Protein AF-A0A0G1WPK8-F1 (afdb_monomer)

Mean predicted aligned error: 19.22 Å

Structure (mmCIF, N/CA/C/O backbone):
data_AF-A0A0G1WPK8-F1
#
_entry.id   AF-A0A0G1WPK8-F1
#
loop_
_atom_site.group_PDB
_atom_site.id
_atom_site.type_symbol
_atom_site.label_atom_id
_atom_site.label_alt_id
_atom_site.label_comp_id
_atom_site.label_asym_id
_atom_site.label_entity_id
_atom_site.label_seq_id
_atom_site.pdbx_PDB_ins_code
_atom_site.Cartn_x
_atom_site.Cartn_y
_atom_site.Cartn_z
_atom_site.occupancy
_atom_site.B_iso_or_equiv
_atom_site.auth_seq_id
_atom_site.auth_comp_id
_atom_site.auth_asym_id
_atom_site.auth_atom_id
_atom_site.pdbx_PDB_model_num
ATOM 1 N N . MET A 1 1 ? -20.142 24.780 24.509 1.00 54.94 1 MET A N 1
ATOM 2 C CA . MET A 1 1 ? -21.164 24.995 25.561 1.00 54.94 1 MET A CA 1
ATOM 3 C C . MET A 1 1 ? -21.605 23.607 25.987 1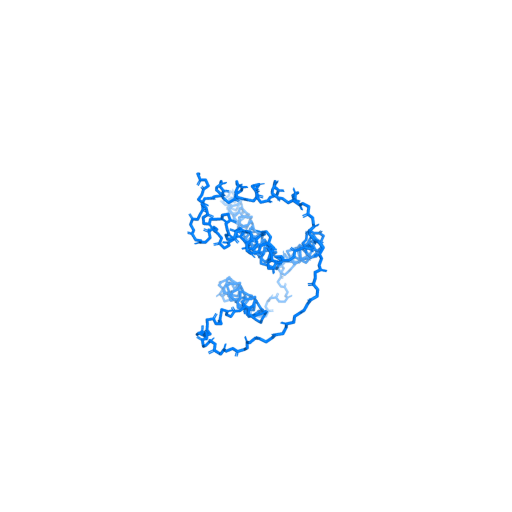.00 54.94 1 MET A C 1
ATOM 5 O O . MET A 1 1 ? -22.219 22.924 25.178 1.00 54.94 1 MET A O 1
ATOM 9 N N . ILE A 1 2 ? -21.262 23.158 27.199 1.00 66.50 2 ILE A N 1
ATOM 10 C CA . ILE A 1 2 ? -21.652 21.817 27.660 1.00 66.50 2 ILE A CA 1
ATOM 11 C C . ILE A 1 2 ? -23.177 21.698 27.680 1.00 66.50 2 ILE A C 1
ATOM 13 O O . ILE A 1 2 ? -23.861 22.388 28.438 1.00 66.50 2 ILE A O 1
ATOM 17 N N . THR A 1 3 ? -23.704 20.783 26.876 1.00 82.81 3 THR A N 1
ATOM 18 C CA . THR A 1 3 ? -25.087 20.329 26.979 1.00 82.81 3 THR A CA 1
ATOM 19 C C . THR A 1 3 ? -25.184 19.226 28.039 1.00 82.81 3 THR A C 1
ATOM 21 O O . THR A 1 3 ? -24.354 18.310 28.047 1.00 82.81 3 THR A O 1
ATOM 24 N N . PRO A 1 4 ? -26.209 19.249 28.917 1.00 84.75 4 PRO A N 1
ATOM 25 C CA . PRO A 1 4 ? -26.419 18.215 29.939 1.00 84.75 4 PRO A CA 1
ATOM 26 C C . PRO A 1 4 ? -26.447 16.791 29.363 1.00 84.75 4 PRO A C 1
ATOM 28 O O . PRO A 1 4 ? -25.958 15.850 29.976 1.00 84.75 4 PRO A O 1
ATOM 31 N N . GLN A 1 5 ? -26.931 16.667 28.125 1.00 87.38 5 GLN A N 1
ATOM 32 C CA . GLN A 1 5 ? -27.046 15.415 27.380 1.00 87.38 5 GLN A CA 1
ATOM 33 C C . GLN A 1 5 ? -25.699 14.701 27.180 1.00 87.38 5 GLN A C 1
ATOM 35 O O . GLN A 1 5 ? -25.621 13.486 27.355 1.00 87.38 5 GLN A O 1
ATOM 40 N N . ILE A 1 6 ? -24.626 15.434 26.852 1.00 91.88 6 ILE A N 1
ATOM 41 C CA . ILE A 1 6 ? -23.293 14.833 26.663 1.00 91.88 6 ILE A CA 1
ATOM 42 C C . ILE A 1 6 ? -22.757 14.336 28.006 1.00 91.88 6 ILE A C 1
ATOM 44 O O . ILE A 1 6 ? -22.144 13.273 28.083 1.00 91.88 6 ILE A O 1
ATOM 48 N N . LEU A 1 7 ? -22.994 15.098 29.072 1.00 91.81 7 LEU A N 1
ATOM 49 C CA . LEU A 1 7 ? -22.483 14.791 30.400 1.00 91.81 7 LEU A CA 1
ATOM 50 C C . LEU A 1 7 ? -23.125 13.509 30.955 1.00 91.81 7 LEU A C 1
ATOM 52 O O . LEU A 1 7 ? -22.406 12.622 31.422 1.00 91.81 7 LEU A O 1
ATOM 56 N N . ASP A 1 8 ? -24.445 13.372 30.829 1.00 91.75 8 ASP A N 1
ATOM 57 C CA . ASP A 1 8 ? -25.170 12.168 31.253 1.00 91.75 8 ASP A CA 1
ATOM 58 C C . ASP A 1 8 ? -24.767 10.943 30.430 1.00 91.75 8 ASP A C 1
ATOM 60 O O . ASP A 1 8 ? -24.501 9.877 30.993 1.00 91.75 8 ASP A O 1
ATOM 64 N N . TYR A 1 9 ? -24.606 11.112 29.116 1.00 93.00 9 TYR A N 1
ATOM 65 C CA . TYR A 1 9 ? -24.118 10.047 28.246 1.00 93.00 9 TYR A CA 1
ATOM 66 C C . TYR A 1 9 ? -22.713 9.576 28.652 1.00 93.00 9 TYR A C 1
ATOM 68 O O . TYR A 1 9 ? -22.482 8.378 28.816 1.00 93.00 9 TYR A O 1
ATOM 76 N N . VAL A 1 10 ? -21.772 10.500 28.876 1.00 93.25 10 VAL A N 1
ATOM 77 C CA . VAL A 1 10 ? -20.402 10.158 29.294 1.00 93.25 10 VAL A CA 1
ATOM 78 C C . VAL A 1 10 ? -20.403 9.435 30.645 1.00 93.25 10 VAL A C 1
ATOM 80 O O . VAL A 1 10 ? -19.697 8.436 30.790 1.00 93.25 10 VAL A O 1
ATOM 83 N N . ARG A 1 11 ? -21.212 9.875 31.619 1.00 91.81 11 ARG A N 1
ATOM 84 C CA . ARG A 1 11 ? -21.348 9.197 32.924 1.00 91.81 11 ARG A CA 1
ATOM 85 C C . ARG A 1 11 ? -21.883 7.778 32.780 1.00 91.81 11 ARG A C 1
ATOM 87 O O . ARG A 1 11 ? -21.306 6.857 33.354 1.00 91.81 11 ARG A O 1
ATOM 94 N N . GLN A 1 12 ? -22.951 7.600 32.005 1.00 93.31 12 GLN A N 1
ATOM 95 C CA . GLN A 1 12 ? -23.574 6.296 31.797 1.00 93.31 12 GLN A CA 1
ATOM 96 C C . GLN A 1 12 ? -22.606 5.315 31.127 1.00 93.31 12 GLN A C 1
ATOM 98 O O . GLN A 1 12 ? -22.453 4.184 31.583 1.00 93.31 12 GLN A O 1
ATOM 103 N N . GLN A 1 13 ? -21.913 5.755 30.075 1.00 93.12 13 GLN A N 1
ATOM 104 C CA . GLN A 1 13 ? -20.985 4.904 29.330 1.00 93.12 13 GLN A CA 1
ATOM 105 C C . GLN A 1 13 ? -19.735 4.551 30.151 1.00 93.12 13 GLN A C 1
ATOM 107 O O . GLN A 1 13 ? -19.283 3.407 30.120 1.00 93.12 13 GLN A O 1
ATOM 112 N N . LEU A 1 14 ? -19.210 5.495 30.942 1.00 91.00 14 LEU A N 1
ATOM 113 C CA . LEU A 1 14 ? -18.108 5.214 31.867 1.00 91.00 14 LEU A CA 1
ATOM 114 C C . LEU A 1 14 ? -18.533 4.259 32.991 1.00 91.00 14 LEU A C 1
ATOM 116 O O . LEU A 1 14 ? -17.773 3.354 33.327 1.00 91.00 14 LEU A O 1
ATOM 120 N N . GLY A 1 15 ? -19.747 4.409 33.532 1.00 84.44 15 GLY A N 1
ATOM 121 C CA . GLY A 1 15 ? -20.311 3.478 34.517 1.00 84.44 15 GLY A CA 1
ATOM 122 C C . GLY A 1 15 ? -20.511 2.063 33.964 1.00 84.44 15 GLY A C 1
ATOM 123 O O . GLY A 1 15 ? -20.348 1.089 34.692 1.00 84.44 15 GLY A O 1
ATOM 124 N N . ALA A 1 16 ? -20.784 1.944 32.663 1.00 85.81 16 ALA A N 1
ATOM 125 C CA . ALA A 1 16 ? -20.874 0.674 31.945 1.00 85.81 16 ALA A CA 1
ATOM 126 C C . ALA A 1 16 ? -19.504 0.083 31.535 1.00 85.81 16 ALA A C 1
ATOM 128 O O . ALA A 1 16 ? -19.459 -0.967 30.894 1.00 85.81 16 ALA A O 1
ATOM 129 N N . GLY A 1 17 ? -18.384 0.733 31.880 1.00 87.44 17 GLY A N 1
ATOM 130 C CA . GLY A 1 17 ? -17.032 0.252 31.573 1.00 87.44 17 GLY A CA 1
ATOM 131 C C . GLY A 1 17 ? -16.581 0.476 30.125 1.00 87.44 17 GLY A C 1
ATOM 132 O O . GLY A 1 17 ? -15.605 -0.133 29.684 1.00 87.44 17 GLY A O 1
ATOM 133 N N . VAL A 1 18 ? -17.268 1.336 29.370 1.00 91.50 18 VAL A N 1
ATOM 134 C CA . VAL A 1 18 ? -16.888 1.667 27.991 1.00 91.50 18 VAL A CA 1
ATOM 135 C C . VAL A 1 18 ? -15.648 2.561 27.991 1.00 91.50 18 VAL A C 1
ATOM 137 O O . VAL A 1 18 ? -15.526 3.492 28.790 1.00 91.50 18 VAL A O 1
ATOM 140 N N . SER A 1 19 ? -14.706 2.281 27.085 1.00 92.06 19 SER A N 1
ATOM 141 C CA . SER A 1 19 ? -13.457 3.039 27.010 1.00 92.06 19 SER A CA 1
ATOM 142 C C . SER A 1 19 ? -13.696 4.475 26.538 1.00 92.06 19 SER A C 1
ATOM 144 O O . SER A 1 19 ? -14.612 4.772 25.763 1.00 92.06 19 SER A O 1
ATOM 146 N N . ARG A 1 20 ? -12.829 5.388 26.982 1.00 90.38 20 ARG A N 1
ATOM 147 C CA . ARG A 1 20 ? -12.907 6.811 26.632 1.00 90.38 20 ARG A CA 1
ATOM 148 C C . ARG A 1 20 ? -12.870 7.033 25.120 1.00 90.38 20 ARG A C 1
ATOM 150 O O . ARG A 1 20 ? -13.585 7.887 24.604 1.00 90.38 20 ARG A O 1
ATOM 157 N N . GLU A 1 21 ? -12.041 6.266 24.427 1.00 92.12 21 GLU A N 1
ATOM 158 C CA . GLU A 1 21 ? -11.838 6.337 22.980 1.00 92.12 21 GLU A CA 1
ATOM 159 C C . GLU A 1 21 ? -13.126 5.974 22.237 1.00 92.12 21 GLU A C 1
ATOM 161 O O . GLU A 1 21 ? -13.520 6.665 21.298 1.00 92.12 21 GLU A O 1
ATOM 166 N N . GLN A 1 22 ? -13.825 4.938 22.706 1.00 90.56 22 GLN A N 1
ATOM 167 C CA . GLN A 1 22 ? -15.078 4.491 22.108 1.00 90.56 22 GLN A CA 1
ATOM 168 C C . GLN A 1 22 ? -16.213 5.501 22.335 1.00 90.56 22 GLN A C 1
ATOM 170 O O . GLN A 1 22 ? -16.994 5.776 21.423 1.00 90.56 22 GLN A O 1
ATOM 175 N N . ILE A 1 23 ? -16.268 6.121 23.517 1.00 94.44 23 ILE A N 1
ATOM 176 C CA . ILE A 1 23 ? -17.224 7.198 23.818 1.00 94.44 23 ILE A CA 1
ATOM 177 C C . ILE A 1 23 ? -16.966 8.421 22.924 1.00 94.44 23 ILE A C 1
ATOM 179 O O . ILE A 1 23 ? -17.911 8.983 22.371 1.00 94.44 23 ILE A O 1
ATOM 183 N N . LEU A 1 24 ? -15.697 8.807 22.743 1.00 94.19 24 LEU A N 1
ATOM 184 C CA . LEU A 1 24 ? -15.294 9.929 21.889 1.00 94.19 24 LEU A CA 1
ATOM 185 C C . LEU A 1 24 ? -15.727 9.697 20.439 1.00 94.19 24 LEU A C 1
ATOM 187 O O . LEU A 1 24 ? -16.322 10.582 19.827 1.00 94.19 24 LEU A O 1
ATOM 191 N N . GLN A 1 25 ? -15.494 8.495 19.913 1.00 92.94 25 GLN A N 1
ATOM 192 C CA . GLN A 1 25 ? -15.882 8.155 18.549 1.00 92.94 25 GLN A CA 1
ATOM 193 C C . GLN A 1 25 ? -17.405 8.167 18.350 1.00 92.94 25 GLN A C 1
ATOM 195 O O . GLN A 1 25 ? -17.887 8.696 17.346 1.00 92.94 25 GLN A O 1
ATOM 200 N N . ASN A 1 26 ? -18.169 7.658 19.319 1.00 92.56 26 ASN A N 1
ATOM 201 C CA . ASN A 1 26 ? -19.632 7.689 19.268 1.00 92.56 26 ASN A CA 1
ATOM 202 C C . ASN A 1 26 ? -20.176 9.125 19.286 1.00 92.56 26 ASN A C 1
ATOM 204 O O . ASN A 1 26 ? -21.029 9.463 18.468 1.00 92.56 26 ASN A O 1
ATOM 208 N N . LEU A 1 27 ? -19.655 9.983 20.169 1.00 93.06 27 LEU A N 1
ATOM 209 C CA . LEU A 1 27 ? -20.078 11.385 20.251 1.00 93.06 27 LEU A CA 1
ATOM 210 C C . LEU A 1 27 ? -19.682 12.178 18.998 1.00 93.06 27 LEU A C 1
ATOM 212 O O . LEU A 1 27 ? -20.488 12.943 18.476 1.00 93.06 27 LEU A O 1
ATOM 216 N N . SER A 1 28 ? -18.482 11.948 18.462 1.00 92.38 28 SER A N 1
ATOM 217 C CA . SER A 1 28 ? -18.038 12.581 17.215 1.00 92.38 28 SER A CA 1
ATOM 218 C C . SER A 1 28 ? -18.921 12.186 16.024 1.00 92.38 28 SER A C 1
ATOM 220 O O . SER A 1 28 ? -19.285 13.038 15.218 1.00 92.38 28 SER A O 1
ATOM 222 N N . THR A 1 29 ? -19.346 10.920 15.952 1.00 90.94 29 THR A N 1
ATOM 223 C CA . THR A 1 29 ? -20.251 10.428 14.894 1.00 90.94 29 THR A CA 1
ATOM 224 C C . THR A 1 29 ? -21.640 11.067 14.978 1.00 90.94 29 THR A C 1
ATOM 226 O O . THR A 1 29 ? -22.296 11.263 13.960 1.00 90.94 29 THR A O 1
ATOM 229 N N . GLN A 1 30 ? -22.080 11.437 16.182 1.00 88.25 30 GLN A N 1
ATOM 230 C CA . GLN A 1 30 ? -23.336 12.156 16.413 1.00 88.25 30 GLN A CA 1
ATOM 231 C C . GLN A 1 30 ? -23.231 13.666 16.124 1.00 88.25 30 GLN A C 1
ATOM 233 O O . GLN A 1 30 ? -24.197 14.394 16.334 1.00 88.25 30 GLN A O 1
ATOM 238 N N . GLY A 1 31 ? -22.080 14.143 15.635 1.00 90.44 31 GLY A N 1
ATOM 239 C CA . GLY A 1 31 ? -21.868 15.543 15.268 1.00 90.44 31 GLY A CA 1
ATOM 240 C C . GLY A 1 31 ? -21.510 16.456 16.441 1.00 90.44 31 GLY A C 1
ATOM 241 O O . GLY A 1 31 ? -21.505 17.675 16.275 1.00 90.44 31 GLY A O 1
ATOM 242 N N . TRP A 1 32 ? -21.194 15.902 17.617 1.00 92.50 32 TRP A N 1
ATOM 243 C CA . TRP A 1 32 ? -20.742 16.708 18.750 1.00 92.50 32 TRP A CA 1
ATOM 244 C C . TRP A 1 32 ? -19.339 17.267 18.514 1.00 92.50 32 TRP A C 1
ATOM 246 O O . TRP A 1 32 ? -18.459 16.596 17.965 1.00 92.50 32 TRP A O 1
ATOM 256 N N . SER A 1 33 ? -19.115 18.501 18.968 1.00 91.81 33 SER A N 1
ATOM 257 C CA . SER A 1 33 ? -17.819 19.156 18.828 1.00 91.81 33 SER A CA 1
ATOM 258 C C . SER A 1 33 ? -16.782 18.535 19.769 1.00 91.81 33 SER A C 1
ATOM 260 O O . SER A 1 33 ? -17.075 18.149 20.903 1.00 91.81 33 SER A O 1
ATOM 262 N N . GLN A 1 34 ? -15.525 18.484 19.321 1.00 89.12 34 GLN A N 1
ATOM 263 C CA . GLN A 1 34 ? -14.426 17.943 20.125 1.00 89.12 34 GLN A CA 1
ATOM 264 C C . GLN A 1 34 ? -14.219 18.727 21.433 1.00 89.12 34 GLN A C 1
ATOM 266 O O . GLN A 1 34 ? -13.782 18.162 22.438 1.00 89.12 34 GLN A O 1
ATOM 271 N N . GLN A 1 35 ? -14.541 20.022 21.418 1.00 89.19 35 GLN A N 1
ATOM 272 C CA . GLN A 1 35 ? -14.461 20.888 22.585 1.00 89.19 35 GLN A CA 1
ATOM 273 C C . GLN A 1 35 ? -15.488 20.475 23.649 1.00 89.19 35 GLN A C 1
ATOM 275 O O . GLN A 1 35 ? -15.099 20.233 24.791 1.00 89.19 35 GLN A O 1
ATOM 280 N N . ASP A 1 36 ? -16.756 20.286 23.269 1.00 89.50 36 ASP A N 1
ATOM 281 C CA . ASP A 1 36 ? -17.819 19.904 24.211 1.00 89.50 36 ASP A CA 1
ATOM 282 C C . ASP A 1 36 ? -17.575 18.507 24.810 1.00 89.50 36 ASP A C 1
ATOM 284 O O . ASP A 1 36 ? -17.790 18.284 26.003 1.00 89.50 36 ASP A O 1
ATOM 288 N N . ILE A 1 37 ? -17.047 17.575 24.007 1.00 91.69 37 ILE A N 1
ATOM 289 C CA . ILE A 1 37 ? -16.668 16.228 24.464 1.00 91.69 37 ILE A CA 1
ATOM 290 C C . ILE A 1 37 ? -15.568 16.309 25.534 1.00 91.69 37 ILE A C 1
ATOM 292 O O . ILE A 1 37 ? -15.655 15.663 26.581 1.00 91.69 37 ILE A O 1
ATOM 296 N N . ASN A 1 38 ? -14.523 17.104 25.290 1.00 90.44 38 ASN A N 1
ATOM 297 C CA . ASN A 1 38 ? -13.404 17.245 26.222 1.00 90.44 38 ASN A CA 1
ATOM 298 C C . ASN A 1 38 ? -13.825 17.916 27.535 1.00 90.44 38 ASN A C 1
ATOM 300 O O . ASN A 1 38 ? -13.410 17.462 28.606 1.00 90.44 38 ASN A O 1
ATOM 304 N N . GLU A 1 39 ? -14.667 18.947 27.459 1.00 88.56 39 GLU A N 1
ATOM 305 C CA . GLU A 1 39 ? -15.226 19.621 28.631 1.00 88.56 39 GLU A CA 1
ATOM 306 C C . GLU A 1 39 ? -16.109 18.664 29.460 1.00 88.56 39 GLU A C 1
ATOM 308 O O . GLU A 1 39 ? -15.969 18.605 30.685 1.00 88.56 39 GLU A O 1
ATOM 313 N N . ALA A 1 40 ? -16.936 17.827 28.819 1.00 90.44 40 ALA A N 1
ATOM 314 C CA . ALA A 1 40 ? -17.751 16.823 29.511 1.00 90.44 40 ALA A CA 1
ATOM 315 C C . ALA A 1 40 ? -16.897 15.776 30.253 1.00 90.44 40 ALA A C 1
ATOM 317 O O . ALA A 1 40 ? -17.165 15.457 31.414 1.00 90.44 40 ALA A O 1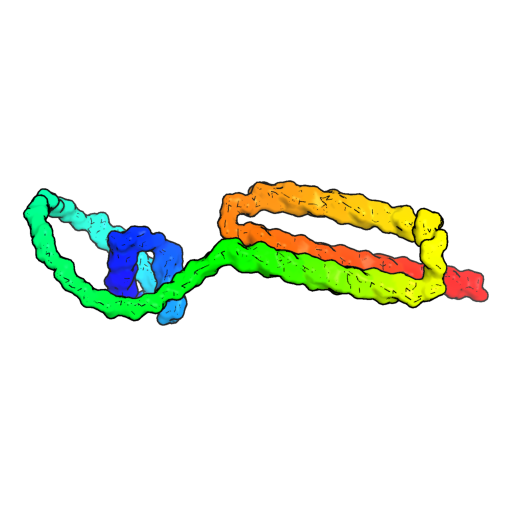
ATOM 318 N N . PHE A 1 41 ? -15.819 15.279 29.635 1.00 91.81 41 PHE A N 1
ATOM 319 C CA . PHE A 1 41 ? -14.887 14.362 30.307 1.00 91.81 41 PHE A CA 1
ATOM 320 C C . PHE A 1 41 ? -14.163 15.005 31.496 1.00 91.81 41 PHE A C 1
ATOM 322 O O . PHE A 1 41 ? -13.901 14.323 32.492 1.00 91.81 41 PHE A O 1
ATOM 329 N N . ALA A 1 42 ? -13.828 16.294 31.404 1.00 88.62 42 ALA A N 1
ATOM 330 C CA . ALA A 1 42 ? -13.229 17.029 32.512 1.00 88.62 42 ALA A CA 1
ATOM 331 C C . ALA A 1 42 ? -14.217 17.159 33.683 1.00 88.62 42 ALA A C 1
ATOM 333 O O . ALA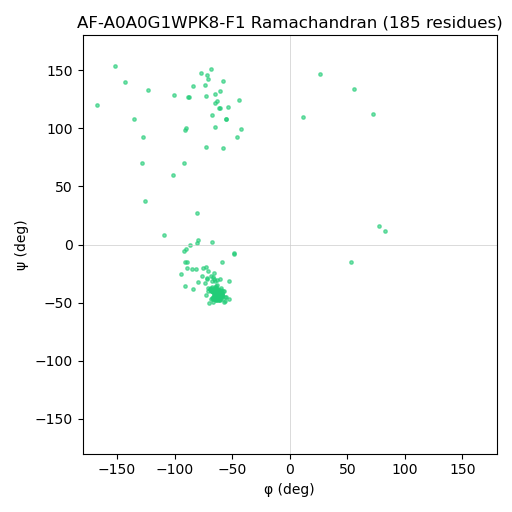 A 1 42 ? -13.850 16.871 34.821 1.00 88.62 42 ALA A O 1
ATOM 334 N N . ALA A 1 43 ? -15.483 17.481 33.403 1.00 86.31 43 ALA A N 1
ATOM 335 C CA . ALA A 1 43 ? -16.527 17.611 34.420 1.00 86.31 43 ALA A CA 1
ATOM 336 C C . ALA A 1 43 ? -16.803 16.295 35.176 1.00 86.31 43 ALA A C 1
ATOM 338 O O . ALA A 1 43 ? -16.972 16.297 36.399 1.00 86.31 43 ALA A O 1
ATOM 339 N N . VAL A 1 44 ? -16.796 15.150 34.479 1.00 85.12 44 VAL A N 1
ATOM 340 C CA . VAL A 1 44 ? -17.003 13.837 35.119 1.00 85.12 44 VAL A CA 1
ATOM 341 C C . VAL A 1 44 ? -15.826 13.451 36.020 1.00 85.12 44 VAL A C 1
ATOM 343 O O . VAL A 1 44 ? -16.055 12.940 37.115 1.00 85.12 44 VAL A O 1
ATOM 346 N N . LYS A 1 45 ? -14.581 13.765 35.632 1.00 74.00 45 LYS A N 1
ATOM 347 C CA . LYS A 1 45 ? -13.405 13.537 36.494 1.00 74.00 45 LYS A CA 1
ATOM 348 C C . LYS A 1 45 ? -13.456 14.348 37.787 1.00 74.00 45 LYS A C 1
ATOM 350 O O . LYS A 1 45 ? -13.087 13.829 38.834 1.00 74.00 45 LYS A O 1
ATOM 355 N N . THR A 1 46 ? -13.946 15.583 37.731 1.00 62.59 46 THR A N 1
ATOM 356 C CA . THR A 1 46 ? -14.037 16.450 38.915 1.00 62.59 46 THR A CA 1
ATOM 357 C C . THR A 1 46 ? -15.147 16.013 39.882 1.00 62.59 46 THR A C 1
ATOM 359 O O . THR A 1 46 ? -15.089 16.341 41.061 1.00 62.59 46 THR A O 1
ATOM 362 N N . THR A 1 47 ? -16.128 15.221 39.428 1.00 57.16 47 THR A N 1
ATOM 363 C CA . THR A 1 47 ? -17.231 14.735 40.285 1.00 57.16 47 THR A CA 1
ATOM 364 C C . THR A 1 47 ? -16.917 13.394 40.978 1.00 57.16 47 THR A C 1
ATOM 366 O O . THR A 1 47 ? -17.701 12.926 41.796 1.00 57.16 47 THR A O 1
ATOM 369 N N . ALA A 1 48 ? -15.767 12.764 40.707 1.00 52.53 48 ALA A N 1
ATOM 370 C CA . ALA A 1 48 ? -15.384 11.459 41.268 1.00 52.53 48 ALA A CA 1
ATOM 371 C C . ALA A 1 48 ? -14.806 11.523 42.702 1.00 52.53 48 ALA A C 1
ATOM 373 O O . ALA A 1 48 ? -14.015 10.667 43.090 1.00 52.53 48 ALA A O 1
ATOM 374 N N . ASN A 1 49 ? -15.193 12.527 43.492 1.00 44.97 49 ASN A N 1
ATOM 375 C CA . ASN A 1 49 ? -14.849 12.634 44.909 1.00 44.97 49 ASN A CA 1
ATOM 376 C C . ASN A 1 49 ? -16.127 12.873 45.725 1.00 44.97 49 ASN A C 1
ATOM 378 O O . ASN A 1 49 ? -16.373 13.974 46.214 1.00 44.97 49 ASN A O 1
ATOM 382 N N . VAL A 1 50 ? -16.975 11.847 45.817 1.00 47.47 50 VAL A N 1
ATOM 383 C CA . VAL A 1 50 ? -18.132 11.823 46.725 1.00 47.47 50 VAL A CA 1
ATOM 384 C C . VAL A 1 50 ? -17.997 10.592 47.632 1.00 47.47 50 VAL A C 1
ATOM 386 O O . VAL A 1 50 ? -17.670 9.519 47.120 1.00 47.47 50 VAL A O 1
ATOM 389 N N . PRO A 1 51 ? -18.193 10.722 48.960 1.00 45.38 51 PRO A N 1
ATOM 390 C CA . PRO A 1 51 ? -17.960 9.648 49.920 1.00 45.38 51 PRO A CA 1
ATOM 391 C C . PRO A 1 51 ? -18.839 8.430 49.652 1.00 45.38 51 PRO A C 1
ATOM 393 O O . PRO A 1 51 ? -20.052 8.534 49.488 1.00 45.38 51 PRO A O 1
ATOM 396 N N . GLN A 1 52 ? -18.191 7.273 49.650 1.00 42.12 52 GLN A N 1
ATOM 397 C CA . GLN A 1 52 ? -18.778 5.944 49.593 1.00 42.12 52 GLN A CA 1
ATOM 398 C C . GLN A 1 52 ? -19.836 5.751 50.699 1.00 42.12 52 GLN A C 1
ATOM 400 O O . GLN A 1 52 ? -19.484 5.792 51.880 1.00 42.12 52 GLN A O 1
ATOM 405 N N . PRO A 1 53 ? -21.116 5.506 50.361 1.00 49.81 53 PRO A N 1
ATOM 406 C CA . PRO A 1 53 ? -22.095 5.010 51.319 1.00 49.81 53 PRO A CA 1
ATOM 407 C C . PRO A 1 53 ? -21.883 3.503 51.552 1.00 49.81 53 PRO A C 1
ATOM 409 O O . PRO A 1 53 ? -21.472 2.792 50.627 1.00 49.81 53 PRO A O 1
ATOM 412 N N . PRO A 1 54 ? -22.160 2.987 52.762 1.0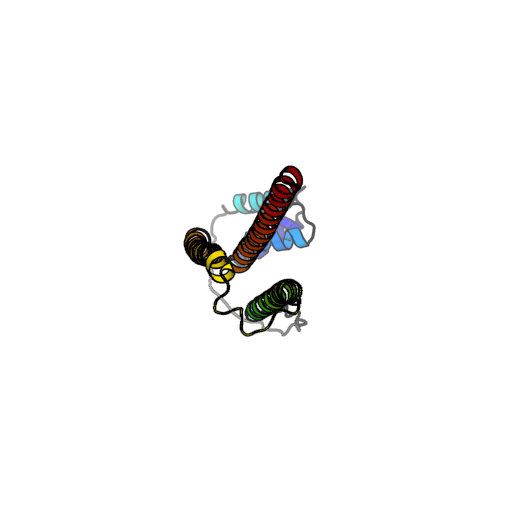0 49.00 54 PRO A N 1
ATOM 413 C CA . PRO A 1 54 ? -22.021 1.568 53.066 1.00 49.00 54 PRO A CA 1
ATOM 414 C C . PRO A 1 54 ? -23.005 0.727 52.241 1.00 49.00 54 PRO A C 1
ATOM 416 O O . PRO A 1 54 ? -24.203 1.006 52.191 1.00 49.00 54 PRO A O 1
ATOM 419 N N . SER A 1 55 ? -22.478 -0.312 51.592 1.00 40.53 55 SER A N 1
ATOM 420 C CA . SER A 1 55 ? -23.244 -1.314 50.855 1.00 40.53 55 SER A CA 1
ATOM 421 C C . SER A 1 55 ? -24.193 -2.059 51.792 1.00 40.53 55 SER A C 1
ATOM 423 O O . SER A 1 55 ? -23.752 -2.754 52.705 1.00 40.53 55 SER A O 1
ATOM 425 N N . VAL A 1 56 ? -25.494 -1.931 51.537 1.00 43.69 56 VAL A N 1
ATOM 426 C CA . VAL A 1 56 ? -26.535 -2.773 52.129 1.00 43.69 56 VAL A CA 1
ATOM 427 C C . VAL A 1 56 ? -26.925 -3.827 51.096 1.00 43.69 56 VAL A C 1
ATOM 429 O O . VAL A 1 56 ? -27.166 -3.519 49.930 1.00 43.69 56 VAL A O 1
ATOM 432 N N . SER A 1 57 ? -26.906 -5.076 51.539 1.00 50.94 57 SER A N 1
ATOM 433 C CA . SER A 1 57 ? -27.228 -6.299 50.810 1.00 50.94 57 SER A CA 1
ATOM 434 C C . SER A 1 57 ? -28.655 -6.301 50.232 1.00 50.94 57 SER A C 1
ATOM 436 O O . SER A 1 57 ? -29.563 -5.859 50.923 1.00 50.94 57 SER A O 1
ATOM 438 N N . SER A 1 58 ? -28.791 -6.838 49.004 1.00 50.50 58 SER A N 1
ATOM 439 C CA . SER A 1 58 ? -29.873 -7.648 48.370 1.00 50.50 58 SER A CA 1
ATOM 440 C C . SER A 1 58 ? -31.335 -7.522 48.874 1.00 50.50 58 SER A C 1
ATOM 442 O O . SER A 1 58 ? -31.515 -7.492 50.086 1.00 50.50 58 SER A O 1
ATOM 444 N N . PRO A 1 59 ? -32.408 -7.648 48.037 1.00 53.34 59 PRO A N 1
ATOM 445 C CA . PRO A 1 59 ? -32.553 -8.735 47.046 1.00 53.34 59 PRO A CA 1
ATOM 446 C C . PRO A 1 59 ? -33.383 -8.458 45.750 1.00 53.34 59 PRO A C 1
ATOM 448 O O . PRO A 1 59 ? -34.313 -7.669 45.727 1.00 53.34 59 PRO A O 1
ATOM 451 N N . THR A 1 60 ? -33.039 -9.204 44.691 1.00 45.62 60 THR A N 1
ATOM 452 C CA . THR A 1 60 ? -33.916 -10.066 43.861 1.00 45.62 60 THR A CA 1
ATOM 453 C C . THR A 1 60 ? -35.191 -9.542 43.146 1.00 45.62 60 THR A C 1
ATOM 455 O O . THR A 1 60 ? -36.103 -9.021 43.769 1.00 45.62 60 THR A O 1
ATOM 458 N N . LEU A 1 61 ? -35.285 -9.947 41.860 1.00 50.12 61 LEU A N 1
ATOM 459 C CA . LEU A 1 61 ? -36.458 -10.121 40.968 1.00 50.12 61 LEU A CA 1
ATOM 460 C C . LEU A 1 61 ? -37.170 -8.862 40.439 1.00 50.12 61 LEU A C 1
ATOM 462 O O . LEU A 1 61 ? -37.921 -8.231 41.165 1.00 50.12 61 LEU A O 1
ATOM 466 N N . GLN A 1 62 ? -37.071 -8.615 39.124 1.00 41.19 62 GLN A N 1
ATOM 467 C CA . GLN A 1 62 ? -38.179 -8.920 38.204 1.00 41.19 62 GLN A CA 1
ATOM 468 C C . GLN A 1 62 ? -37.715 -8.842 36.741 1.00 41.19 62 GLN A C 1
ATOM 470 O O . GLN A 1 62 ? -37.207 -7.830 36.267 1.00 41.19 62 GLN A O 1
ATOM 475 N N . GLU A 1 63 ? -37.859 -9.973 36.067 1.00 55.47 63 GLU A N 1
ATOM 476 C CA . GLU A 1 63 ? -37.649 -10.206 34.646 1.00 55.47 63 GLU A CA 1
ATOM 477 C C . GLU A 1 63 ? -38.965 -9.879 33.925 1.00 55.47 63 GLU A C 1
ATOM 479 O O . GLU A 1 63 ? -40.007 -10.398 34.321 1.00 55.47 63 GLU A O 1
ATOM 484 N N . ASP A 1 64 ? -38.929 -9.016 32.906 1.00 45.00 64 ASP A N 1
ATOM 485 C CA . ASP A 1 64 ? -40.004 -8.908 31.913 1.00 45.00 64 ASP A CA 1
ATOM 486 C C . ASP A 1 64 ? -39.389 -8.638 30.517 1.00 45.00 64 ASP A C 1
ATOM 488 O O . ASP A 1 64 ? -38.385 -7.918 30.410 1.00 45.00 64 ASP A O 1
ATOM 492 N N . PRO A 1 65 ? -39.909 -9.254 29.437 1.00 55.84 65 PRO A N 1
ATOM 493 C CA . PRO A 1 65 ? -39.196 -9.436 28.180 1.00 55.84 65 PRO A CA 1
ATOM 494 C C . PRO A 1 65 ? -39.447 -8.268 27.225 1.00 55.84 65 PRO A C 1
ATOM 496 O O . PRO A 1 65 ? -40.438 -8.231 26.496 1.00 55.84 65 PRO A O 1
ATOM 499 N N . GLN A 1 66 ? -38.520 -7.312 27.172 1.00 43.88 66 GLN A N 1
ATOM 500 C CA . GLN A 1 66 ? -38.597 -6.232 26.192 1.00 43.88 66 GLN A CA 1
ATOM 501 C C . GLN A 1 66 ? -37.870 -6.628 24.901 1.00 43.88 66 GLN A C 1
ATOM 503 O O . GLN A 1 66 ? -36.645 -6.568 24.781 1.00 43.88 66 GLN A O 1
ATOM 508 N N . THR A 1 67 ? -38.677 -7.048 23.927 1.00 51.12 67 THR A N 1
ATOM 509 C CA . THR A 1 67 ? -38.349 -7.208 22.507 1.00 51.12 67 THR A CA 1
ATOM 510 C C . THR A 1 67 ? -37.524 -6.027 21.997 1.00 51.12 67 THR A C 1
ATOM 512 O O . THR A 1 67 ? -38.054 -4.963 21.678 1.00 51.12 67 THR A O 1
ATOM 515 N N . THR A 1 68 ? -36.213 -6.220 21.914 1.00 52.16 68 THR A N 1
ATOM 516 C CA . THR A 1 68 ? -35.291 -5.334 21.208 1.00 52.16 68 THR A CA 1
ATOM 517 C C . THR A 1 68 ? -35.221 -5.795 19.752 1.00 52.16 68 THR A C 1
ATOM 519 O O . THR A 1 68 ? -34.959 -6.974 19.501 1.00 52.16 68 THR A O 1
ATOM 522 N N . PRO A 1 69 ? -35.447 -4.918 18.758 1.00 48.22 69 PRO A N 1
ATOM 523 C CA . PRO A 1 69 ? -35.100 -5.247 17.390 1.00 48.22 69 PRO A CA 1
ATOM 524 C C . PRO A 1 69 ? -33.574 -5.322 17.324 1.00 48.22 69 PRO A C 1
ATOM 526 O O . PRO A 1 69 ? -32.879 -4.323 17.495 1.00 48.22 69 PRO A O 1
ATOM 529 N N . ASN A 1 70 ? -33.075 -6.539 17.117 1.00 47.78 70 ASN A N 1
ATOM 530 C CA . ASN A 1 70 ? -31.699 -6.854 16.758 1.00 47.78 70 ASN A CA 1
ATOM 531 C C . ASN A 1 70 ? -31.210 -5.929 15.632 1.00 47.78 70 ASN A C 1
ATOM 533 O O . ASN A 1 70 ? -31.330 -6.249 14.452 1.00 47.78 70 ASN A O 1
ATOM 537 N N . SER A 1 71 ? -30.589 -4.806 15.972 1.00 53.53 71 SER A N 1
ATOM 538 C CA . SER A 1 71 ? -29.626 -4.145 15.097 1.00 53.53 71 SER A CA 1
ATOM 539 C C . SER A 1 71 ? -28.248 -4.683 15.456 1.00 53.53 71 SER A C 1
ATOM 541 O O . SER A 1 71 ? -27.390 -4.022 16.037 1.00 53.53 71 SER A O 1
ATOM 543 N N . SER A 1 72 ? -28.060 -5.955 15.105 1.00 45.62 72 SER A N 1
ATOM 544 C CA . SER A 1 72 ? -26.773 -6.627 15.015 1.00 45.62 72 SER A CA 1
ATOM 545 C C . SER A 1 72 ? -25.889 -5.878 14.017 1.00 45.62 72 SER A C 1
ATOM 547 O O . SER A 1 72 ? -25.805 -6.233 12.839 1.00 45.62 72 SER A O 1
ATOM 549 N N . PHE A 1 73 ? -25.230 -4.817 14.483 1.00 53.75 73 PHE A N 1
ATOM 550 C CA . PHE A 1 73 ? -24.098 -4.238 13.782 1.00 53.75 73 PHE A CA 1
ATOM 551 C C . PHE A 1 73 ? -22.999 -5.289 13.792 1.00 53.75 73 PHE A C 1
ATOM 553 O O . PHE A 1 73 ? -22.338 -5.553 14.799 1.00 53.75 73 PHE A O 1
ATOM 560 N N . SER A 1 74 ? -22.888 -5.954 12.649 1.00 44.91 74 SER A N 1
ATOM 561 C CA . SER A 1 74 ? -21.890 -6.969 12.379 1.00 44.91 74 SER A CA 1
ATOM 562 C C . SER A 1 74 ? -20.522 -6.350 12.635 1.00 44.91 74 SER A C 1
ATOM 564 O O . SER A 1 74 ? -20.063 -5.505 11.867 1.00 44.91 74 SER A O 1
ATOM 566 N N . ARG A 1 75 ? -19.873 -6.759 13.734 1.00 48.22 75 ARG A N 1
ATOM 567 C CA . ARG A 1 75 ? -18.424 -6.606 13.896 1.00 48.22 75 ARG A CA 1
ATOM 568 C C . ARG A 1 75 ? -17.803 -7.022 12.564 1.00 48.22 75 ARG A C 1
ATOM 570 O O . ARG A 1 75 ? -18.101 -8.141 12.140 1.00 48.22 75 ARG A O 1
ATOM 577 N N . PRO A 1 76 ? -16.987 -6.182 11.904 1.00 51.19 76 PRO A N 1
ATOM 578 C CA . PRO A 1 76 ? -16.309 -6.592 10.687 1.00 51.19 76 PRO A CA 1
ATOM 579 C C . PRO A 1 76 ? -15.526 -7.861 11.013 1.00 51.19 76 PRO A C 1
ATOM 581 O O . PRO A 1 76 ? -14.573 -7.863 11.795 1.00 51.19 76 PRO A O 1
ATOM 584 N N . THR A 1 77 ? -16.021 -8.978 10.494 1.00 53.22 77 THR A N 1
ATOM 585 C CA . THR A 1 77 ? -15.459 -10.297 10.708 1.00 53.22 77 THR A CA 1
ATOM 586 C C . THR A 1 77 ? -14.069 -10.276 10.094 1.00 53.22 77 THR A C 1
ATOM 588 O O . THR A 1 77 ? -13.886 -9.980 8.914 1.00 53.22 77 THR A O 1
ATOM 591 N N . ARG A 1 78 ? -13.075 -10.600 10.922 1.00 56.38 78 ARG A N 1
ATOM 592 C CA . ARG A 1 78 ? -11.630 -10.659 10.637 1.00 56.38 78 ARG A CA 1
ATOM 593 C C . ARG A 1 78 ? -11.246 -11.433 9.355 1.00 56.38 78 ARG A C 1
ATOM 595 O O . ARG A 1 78 ? -10.091 -11.395 8.952 1.00 56.38 78 ARG A O 1
ATOM 602 N N . GLY A 1 79 ? -12.193 -12.118 8.709 1.00 55.81 79 GLY A N 1
ATOM 603 C CA . GLY A 1 79 ? -12.014 -12.856 7.459 1.00 55.81 79 GLY A CA 1
ATOM 604 C C . GLY A 1 79 ? -11.932 -11.999 6.188 1.00 55.81 79 GLY A C 1
ATOM 605 O O . GLY A 1 79 ? -11.261 -12.411 5.243 1.00 55.81 79 GLY A O 1
ATOM 606 N N . ASN A 1 80 ? -12.525 -10.798 6.142 1.00 60.50 80 ASN A N 1
ATOM 607 C CA . ASN A 1 80 ? -12.596 -10.045 4.875 1.00 60.50 80 ASN A CA 1
ATOM 608 C C . ASN A 1 80 ? -11.317 -9.265 4.536 1.00 60.50 80 ASN A C 1
ATOM 610 O O . ASN A 1 80 ? -11.063 -8.977 3.369 1.00 60.50 80 ASN A O 1
ATOM 614 N N . THR A 1 81 ? -10.466 -8.967 5.521 1.00 65.44 81 THR A N 1
ATOM 615 C CA . THR A 1 81 ? -9.196 -8.263 5.275 1.00 65.44 81 THR A CA 1
ATOM 616 C C . THR A 1 81 ? -8.209 -9.126 4.484 1.00 65.44 81 THR A C 1
ATOM 618 O O . THR A 1 81 ? -7.439 -8.604 3.683 1.00 65.44 81 THR A O 1
ATOM 621 N N . PHE A 1 82 ? -8.254 -10.450 4.669 1.00 76.12 82 PHE A N 1
ATOM 622 C CA . PHE A 1 82 ? -7.413 -11.381 3.916 1.00 76.12 82 PHE A CA 1
ATOM 623 C C . PHE A 1 82 ? -7.787 -11.396 2.429 1.00 76.12 82 PHE A C 1
ATOM 625 O O . PHE A 1 82 ? -6.917 -11.255 1.575 1.00 76.12 82 PHE A O 1
ATOM 632 N N . TRP A 1 83 ? -9.083 -11.470 2.116 1.00 75.62 83 TRP A N 1
ATOM 633 C CA . TRP A 1 83 ? -9.574 -11.435 0.735 1.00 75.62 83 TRP A CA 1
ATOM 634 C C . TRP A 1 83 ? -9.258 -10.121 0.021 1.00 75.62 83 TRP A C 1
ATOM 636 O O . TRP A 1 83 ? -8.926 -10.133 -1.161 1.00 75.62 83 TRP A O 1
ATOM 646 N N . LEU A 1 84 ? -9.282 -9.000 0.743 1.00 74.81 84 LEU A N 1
ATOM 647 C CA . LEU A 1 84 ? -8.899 -7.693 0.206 1.00 74.81 84 LEU A CA 1
ATOM 648 C C . LEU A 1 84 ? -7.407 -7.627 -0.167 1.00 74.81 84 LEU A C 1
ATOM 650 O O . LEU A 1 84 ? -7.063 -7.070 -1.207 1.00 74.81 84 LEU A O 1
ATOM 654 N N . LEU A 1 85 ? -6.529 -8.243 0.635 1.00 74.12 85 LEU A N 1
ATOM 655 C CA . LEU A 1 85 ? -5.098 -8.362 0.320 1.00 74.12 85 LEU A CA 1
ATOM 656 C C . LEU A 1 85 ? -4.839 -9.289 -0.872 1.00 74.12 85 LEU A C 1
ATOM 658 O O . LEU A 1 85 ? -3.982 -8.998 -1.702 1.00 74.12 85 LEU A O 1
ATOM 662 N N . VAL A 1 86 ? -5.580 -10.394 -0.980 1.00 73.94 86 VAL A N 1
ATOM 663 C CA . VAL A 1 86 ? -5.479 -11.298 -2.136 1.00 73.94 86 VAL A CA 1
ATOM 664 C C . VAL A 1 86 ? -5.949 -10.591 -3.409 1.00 73.94 86 VAL A C 1
ATOM 666 O O . VAL A 1 86 ? -5.271 -10.663 -4.431 1.00 73.94 86 VAL A O 1
ATOM 669 N N . ALA A 1 87 ? -7.058 -9.849 -3.342 1.00 73.00 87 ALA A N 1
ATOM 670 C CA . ALA A 1 87 ? -7.563 -9.075 -4.471 1.00 73.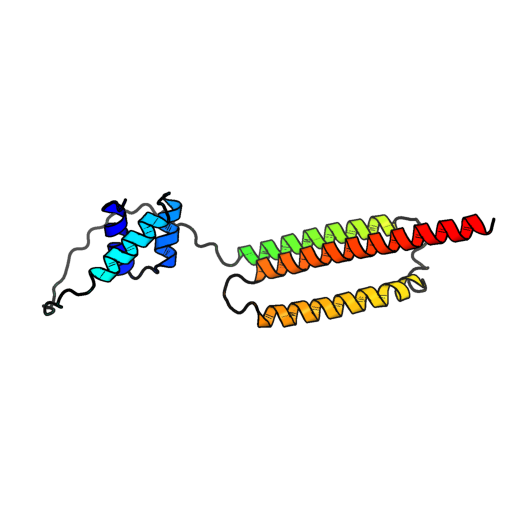00 87 ALA A CA 1
ATOM 671 C C . ALA A 1 87 ? -6.568 -7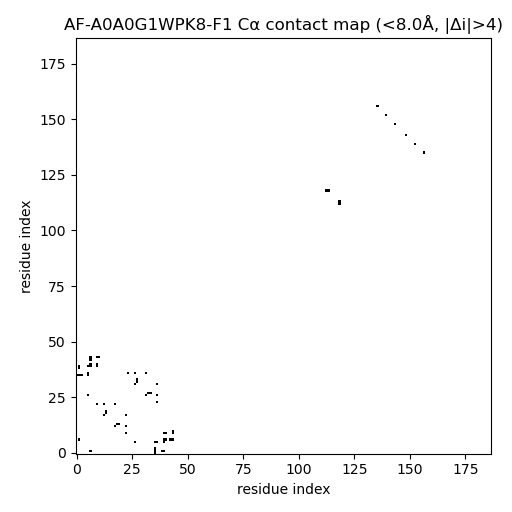.989 -4.914 1.00 73.00 87 ALA A C 1
ATOM 673 O O . ALA A 1 87 ? -6.312 -7.850 -6.109 1.00 73.00 87 ALA A O 1
ATOM 674 N N . SER A 1 88 ? -5.955 -7.259 -3.975 1.00 74.94 88 SER A N 1
ATOM 675 C CA . SER A 1 88 ? -4.969 -6.229 -4.323 1.00 74.94 88 SER A CA 1
ATOM 676 C C . SER A 1 88 ? -3.691 -6.825 -4.918 1.00 74.94 88 SER A C 1
ATOM 678 O O . SER A 1 88 ? -3.180 -6.302 -5.910 1.00 74.94 88 SER A O 1
ATOM 680 N N . ALA A 1 89 ? -3.209 -7.950 -4.382 1.00 75.81 89 ALA A N 1
ATOM 681 C CA . ALA A 1 89 ? -2.070 -8.672 -4.940 1.00 75.81 89 ALA A CA 1
ATOM 682 C C . ALA A 1 89 ? -2.350 -9.170 -6.368 1.00 75.81 89 ALA A C 1
ATOM 684 O O . ALA A 1 89 ? -1.478 -9.061 -7.231 1.00 75.81 89 ALA A O 1
ATOM 685 N N . LEU A 1 90 ? -3.567 -9.658 -6.638 1.00 82.94 90 LEU A N 1
ATOM 686 C CA . LEU A 1 90 ? -3.978 -10.100 -7.972 1.00 82.94 90 LEU A CA 1
ATOM 687 C C . LEU A 1 90 ? -3.984 -8.938 -8.976 1.00 82.94 90 LEU A C 1
ATOM 689 O O . LEU A 1 90 ? -3.456 -9.075 -10.076 1.00 82.94 90 LEU A O 1
ATOM 693 N N . VAL A 1 91 ? -4.523 -7.777 -8.587 1.00 79.00 91 VAL A N 1
ATOM 694 C CA . VAL A 1 91 ? -4.542 -6.575 -9.440 1.00 79.00 91 VAL A CA 1
ATOM 695 C C . VAL A 1 91 ? -3.121 -6.116 -9.766 1.00 79.00 91 VAL A C 1
ATOM 697 O O . VAL A 1 91 ? -2.826 -5.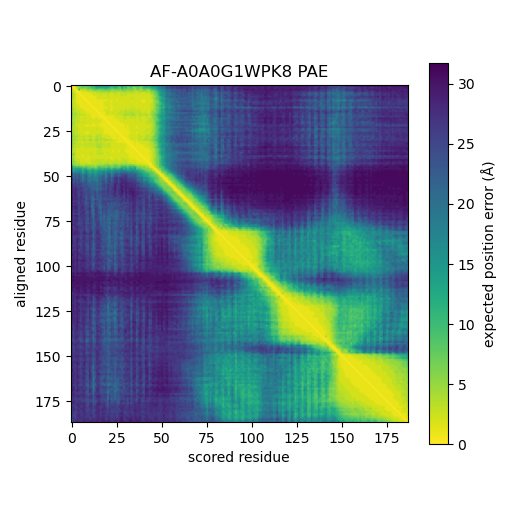836 -10.926 1.00 79.00 91 VAL A O 1
ATOM 700 N N . ILE A 1 92 ? -2.218 -6.100 -8.781 1.00 78.94 92 ILE A N 1
ATOM 701 C CA . ILE A 1 92 ? -0.808 -5.752 -9.012 1.00 78.94 92 ILE A CA 1
ATOM 702 C C . ILE A 1 92 ? -0.162 -6.749 -9.979 1.00 78.94 92 ILE A C 1
ATOM 704 O O . ILE A 1 92 ? 0.491 -6.329 -10.930 1.00 78.94 92 ILE A O 1
ATOM 708 N N . ALA A 1 93 ? -0.377 -8.054 -9.791 1.00 75.25 93 ALA A N 1
ATOM 709 C CA . ALA A 1 93 ? 0.168 -9.073 -10.685 1.00 75.25 93 ALA A CA 1
ATOM 710 C C . ALA A 1 93 ? -0.324 -8.902 -12.134 1.00 75.25 93 ALA A C 1
ATOM 712 O O . ALA A 1 93 ? 0.471 -9.041 -13.063 1.00 75.25 93 ALA A O 1
ATOM 713 N N . ILE A 1 94 ? -1.597 -8.539 -12.330 1.00 79.94 94 ILE A N 1
ATOM 714 C CA . ILE A 1 94 ? -2.167 -8.270 -13.658 1.00 79.94 94 ILE A CA 1
ATOM 715 C C . ILE A 1 94 ? -1.532 -7.023 -14.279 1.00 79.94 94 ILE A C 1
ATOM 717 O O . ILE A 1 94 ? -1.109 -7.075 -15.430 1.00 79.94 94 ILE A O 1
ATOM 721 N N . VAL A 1 95 ? -1.419 -5.920 -13.534 1.00 76.69 95 VAL A N 1
ATOM 722 C CA . VAL A 1 95 ? -0.839 -4.664 -14.046 1.00 76.69 95 VAL A CA 1
ATOM 723 C C . VAL A 1 95 ? 0.638 -4.841 -14.406 1.00 76.69 95 VAL A C 1
ATOM 725 O O . VAL A 1 95 ? 1.074 -4.397 -15.468 1.00 76.69 95 VAL A O 1
ATOM 728 N N . VAL A 1 96 ? 1.404 -5.537 -13.561 1.00 78.81 96 VAL A N 1
ATOM 729 C CA . VAL A 1 96 ? 2.820 -5.835 -13.821 1.00 78.81 96 VAL A CA 1
ATOM 730 C C . VAL A 1 96 ? 2.966 -6.797 -14.997 1.00 78.81 96 VAL A C 1
ATOM 732 O O . VAL A 1 96 ? 3.766 -6.541 -15.894 1.00 78.81 96 VAL A O 1
ATOM 735 N N . GLY A 1 97 ? 2.169 -7.868 -15.034 1.00 72.50 97 GLY A N 1
ATOM 736 C CA . GLY A 1 97 ? 2.164 -8.825 -16.138 1.00 72.50 97 GLY A CA 1
ATOM 737 C C . GLY A 1 97 ? 1.818 -8.163 -17.470 1.00 72.50 97 GLY A C 1
ATOM 738 O O . GLY A 1 97 ? 2.482 -8.425 -18.468 1.00 72.50 97 GLY A O 1
ATOM 739 N N . TRP A 1 98 ? 0.849 -7.246 -17.472 1.00 76.06 98 TRP A N 1
ATOM 740 C CA . TRP A 1 98 ? 0.481 -6.470 -18.652 1.00 76.06 98 TRP A CA 1
ATOM 741 C C . TRP A 1 98 ? 1.623 -5.561 -19.108 1.00 76.06 98 TRP A C 1
ATOM 743 O O . TRP A 1 98 ? 1.990 -5.587 -20.280 1.00 76.06 98 TRP A O 1
ATOM 753 N N . GLY A 1 99 ? 2.238 -4.809 -18.190 1.00 68.75 99 GLY A N 1
ATOM 754 C CA . GLY A 1 99 ? 3.389 -3.958 -18.503 1.00 68.75 99 GLY A CA 1
ATOM 755 C C . GLY A 1 99 ? 4.535 -4.752 -19.137 1.00 68.75 99 GLY A C 1
ATOM 756 O O . GLY A 1 99 ? 5.005 -4.404 -20.220 1.00 68.75 99 GLY A O 1
ATOM 757 N N . VAL A 1 100 ? 4.902 -5.882 -18.526 1.00 71.38 100 VAL A N 1
ATOM 758 C CA . VAL A 1 100 ? 5.945 -6.785 -19.035 1.00 71.38 100 VAL A CA 1
ATOM 759 C C . VAL A 1 100 ? 5.565 -7.372 -20.400 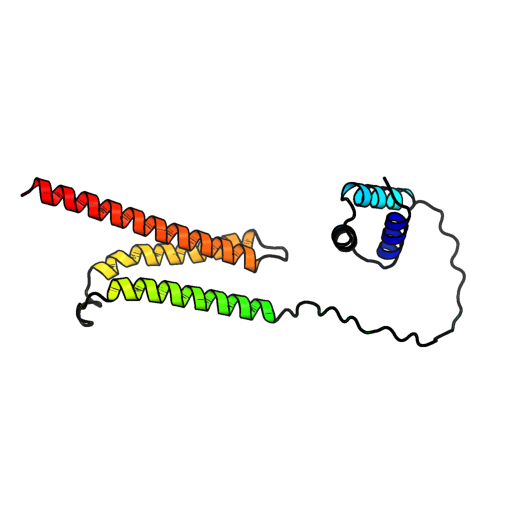1.00 71.38 100 VAL A C 1
ATOM 761 O O . VAL A 1 100 ? 6.390 -7.386 -21.315 1.00 71.38 100 VAL A O 1
ATOM 764 N N . PHE A 1 101 ? 4.315 -7.801 -20.579 1.00 67.44 101 PHE A N 1
ATOM 765 C CA . PHE A 1 101 ? 3.823 -8.338 -21.848 1.00 67.44 101 PHE A CA 1
ATOM 766 C C . PHE A 1 101 ? 3.902 -7.301 -22.972 1.00 67.44 101 PHE A C 1
ATOM 768 O O . PHE A 1 101 ? 4.366 -7.625 -24.064 1.00 67.44 101 PHE A O 1
ATOM 775 N N . THR A 1 102 ? 3.546 -6.039 -22.705 1.00 67.31 102 THR A N 1
ATOM 776 C CA . THR A 1 102 ? 3.667 -4.981 -23.721 1.00 67.31 102 THR A CA 1
ATOM 777 C C . THR A 1 102 ? 5.116 -4.727 -24.132 1.00 67.31 102 THR A C 1
ATOM 779 O O . THR A 1 102 ? 5.382 -4.578 -25.321 1.00 67.31 102 THR A O 1
ATOM 782 N N . THR A 1 103 ? 6.073 -4.789 -23.201 1.00 57.75 103 THR A N 1
ATOM 783 C CA . THR A 1 103 ? 7.503 -4.657 -23.530 1.00 57.75 103 THR A CA 1
ATOM 784 C C . THR A 1 103 ? 8.089 -5.871 -24.256 1.00 57.75 103 THR A C 1
ATOM 786 O O . THR A 1 103 ? 9.015 -5.713 -25.045 1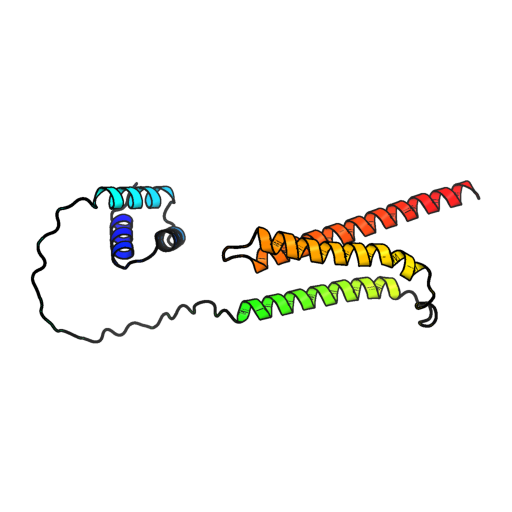.00 57.75 103 THR A O 1
ATOM 789 N N . ILE A 1 104 ? 7.556 -7.074 -24.023 1.00 57.94 104 ILE A N 1
ATOM 790 C CA . ILE A 1 104 ? 8.050 -8.327 -24.625 1.00 57.94 104 ILE A CA 1
ATOM 791 C C . ILE A 1 104 ? 7.334 -8.656 -25.946 1.00 57.94 104 ILE A C 1
ATOM 793 O O . ILE A 1 104 ? 7.836 -9.451 -26.730 1.00 57.94 104 ILE A O 1
ATOM 797 N N . SER A 1 105 ? 6.200 -8.018 -26.249 1.00 52.75 105 SER A N 1
ATOM 798 C CA . SER A 1 105 ? 5.440 -8.249 -27.488 1.00 52.75 105 SER A CA 1
ATOM 799 C C . SER A 1 105 ? 6.133 -7.797 -28.786 1.00 52.75 105 SER A C 1
ATOM 801 O O . SER A 1 105 ? 5.582 -7.990 -29.870 1.00 52.75 105 SER A O 1
ATOM 803 N N . ALA A 1 106 ? 7.365 -7.277 -28.720 1.00 55.84 106 ALA A N 1
ATOM 804 C CA . ALA A 1 106 ? 8.238 -7.259 -29.888 1.00 55.84 106 ALA A CA 1
ATOM 805 C C . ALA A 1 106 ? 8.570 -8.719 -30.275 1.00 55.84 106 ALA A C 1
ATOM 807 O O . ALA A 1 106 ? 9.103 -9.458 -29.447 1.00 55.84 106 ALA A O 1
ATOM 808 N N . PRO A 1 107 ? 8.260 -9.175 -31.502 1.00 53.16 107 PRO A N 1
ATOM 809 C CA . PRO A 1 107 ? 8.385 -10.576 -31.887 1.00 53.16 107 PRO A CA 1
ATOM 810 C C . PRO A 1 107 ? 9.863 -10.951 -32.048 1.00 53.16 107 PRO A C 1
ATOM 812 O O . PRO A 1 107 ? 10.412 -10.932 -33.145 1.00 53.16 107 PRO A O 1
ATOM 815 N N . LEU A 1 108 ? 10.524 -11.297 -30.945 1.00 53.31 108 LEU A N 1
ATOM 816 C CA . LEU A 1 108 ? 11.892 -11.804 -30.929 1.00 53.31 108 LEU A CA 1
ATOM 817 C C . LEU A 1 108 ? 11.931 -13.121 -30.151 1.00 53.31 108 LEU A C 1
ATOM 819 O O . LEU A 1 108 ? 12.020 -13.166 -28.929 1.00 53.31 108 LEU A O 1
ATOM 823 N N . LEU A 1 109 ? 11.787 -14.187 -30.942 1.00 53.53 109 LEU A N 1
ATOM 824 C CA . LEU A 1 109 ? 12.116 -15.595 -30.714 1.00 53.53 109 LEU A CA 1
ATOM 825 C C . LEU A 1 109 ? 12.470 -15.989 -29.267 1.00 53.53 109 LEU A C 1
ATOM 827 O O . LEU A 1 109 ? 13.575 -15.761 -28.777 1.00 53.53 109 LEU A O 1
ATOM 831 N N . LEU A 1 110 ? 11.551 -16.750 -28.666 1.00 52.72 110 LEU A N 1
ATOM 832 C CA . LEU A 1 110 ? 11.599 -17.441 -27.365 1.00 52.72 110 LEU A CA 1
ATOM 833 C C . LEU A 1 110 ? 12.868 -18.282 -27.089 1.00 52.72 110 LEU A C 1
ATOM 835 O O . LEU A 1 110 ? 13.055 -18.762 -25.976 1.00 52.72 110 LEU A O 1
ATOM 839 N N . VAL A 1 111 ? 13.756 -18.447 -28.071 1.00 50.97 111 VAL A N 1
ATOM 840 C CA . VAL A 1 111 ? 15.015 -19.198 -27.958 1.00 50.97 111 VAL A CA 1
ATOM 841 C C . VAL A 1 111 ? 16.182 -18.308 -27.485 1.00 50.97 111 VAL A C 1
ATOM 843 O O . VAL A 1 111 ? 17.153 -18.816 -26.933 1.00 50.97 111 VAL A O 1
ATOM 846 N N . GLY A 1 112 ? 16.090 -16.976 -27.617 1.00 53.78 112 GLY A N 1
ATOM 847 C CA . GLY A 1 112 ? 17.182 -16.052 -27.265 1.00 53.78 112 GLY A CA 1
ATOM 848 C C . GLY A 1 112 ? 17.192 -15.544 -25.819 1.00 53.78 112 GLY A C 1
ATOM 849 O O . GLY A 1 112 ? 18.202 -15.009 -25.367 1.00 53.78 112 GLY A O 1
ATOM 850 N N . VAL A 1 113 ? 16.094 -15.699 -25.072 1.00 53.00 113 VAL A N 1
ATOM 851 C CA . VAL A 1 113 ? 15.939 -15.048 -23.756 1.00 53.00 113 VAL A CA 1
ATOM 852 C C . VAL A 1 113 ? 16.913 -15.615 -22.721 1.00 53.00 113 VAL A C 1
ATOM 854 O O . VAL A 1 113 ? 17.476 -14.851 -21.949 1.00 53.00 113 VAL A O 1
ATOM 857 N N . ILE A 1 114 ? 17.199 -16.919 -22.752 1.00 55.00 114 ILE A N 1
ATOM 858 C CA . ILE A 1 114 ? 18.040 -17.589 -21.742 1.00 55.00 114 ILE A CA 1
ATOM 859 C C . ILE A 1 114 ? 19.514 -17.135 -21.816 1.00 55.00 114 ILE A C 1
ATOM 861 O O . ILE A 1 114 ? 20.201 -17.119 -20.799 1.00 55.00 114 ILE A O 1
ATOM 865 N N . PHE A 1 115 ? 19.987 -16.699 -22.990 1.00 55.44 115 PHE A N 1
ATOM 866 C CA . PHE A 1 115 ? 21.356 -16.200 -23.200 1.00 55.44 115 PHE A CA 1
ATOM 867 C C . PHE A 1 115 ? 21.427 -14.689 -23.429 1.00 55.44 115 PHE A C 1
ATOM 869 O O . PHE A 1 115 ? 22.481 -14.156 -23.778 1.00 55.44 115 PHE A O 1
ATOM 876 N N . SER A 1 116 ? 20.316 -13.980 -23.243 1.00 62.31 116 SER A N 1
ATOM 877 C CA . SER A 1 116 ? 20.289 -12.552 -23.499 1.00 62.31 116 SER A CA 1
ATOM 878 C C . SER A 1 116 ? 21.062 -11.795 -22.410 1.00 62.31 116 SER A C 1
ATOM 880 O O . SER A 1 116 ? 20.754 -11.965 -21.223 1.00 62.31 116 SER A O 1
ATOM 882 N N . PRO A 1 117 ? 22.021 -10.914 -22.762 1.00 66.12 117 PRO A N 1
ATOM 883 C CA . PRO A 1 117 ? 22.772 -10.121 -21.782 1.00 66.12 117 PRO A CA 1
ATOM 884 C C . PRO A 1 117 ? 21.862 -9.227 -20.919 1.00 66.12 117 PRO A C 1
ATOM 886 O O . PRO A 1 117 ? 22.265 -8.773 -19.849 1.00 66.12 117 PRO A O 1
ATOM 889 N N . TYR A 1 118 ? 20.604 -9.029 -21.324 1.00 59.50 118 TYR A N 1
ATOM 890 C CA . TYR A 1 118 ? 19.600 -8.311 -20.545 1.00 59.50 118 TYR A CA 1
ATOM 891 C C . TYR A 1 118 ? 19.199 -9.022 -19.237 1.00 59.50 118 TYR A C 1
ATOM 893 O O . TYR A 1 118 ? 18.825 -8.338 -18.287 1.00 59.50 118 TYR A O 1
ATOM 901 N N . ILE A 1 119 ? 19.340 -10.352 -19.108 1.00 61.50 119 ILE A N 1
ATOM 902 C CA . ILE A 1 119 ? 19.101 -11.043 -17.819 1.00 61.50 119 ILE A CA 1
ATOM 903 C C . ILE A 1 119 ? 20.156 -10.638 -16.779 1.00 61.50 119 ILE A C 1
ATOM 905 O O . ILE A 1 119 ? 19.828 -10.387 -15.618 1.00 61.50 119 ILE A O 1
ATOM 909 N N . LEU A 1 120 ? 21.417 -10.503 -17.198 1.00 62.91 120 LEU A N 1
ATOM 910 C CA . LEU A 1 120 ? 22.493 -9.984 -16.348 1.00 62.91 120 LEU A CA 1
ATOM 911 C C . LEU A 1 120 ? 22.261 -8.515 -15.970 1.00 62.91 120 LEU A C 1
ATOM 913 O O . LEU A 1 120 ? 22.591 -8.118 -14.856 1.00 62.91 120 LEU A O 1
ATOM 917 N N . ALA A 1 121 ? 21.624 -7.732 -16.844 1.00 59.75 121 ALA A N 1
ATOM 918 C CA . ALA A 1 121 ? 21.211 -6.365 -16.527 1.00 59.75 121 ALA A CA 1
ATOM 919 C C . ALA A 1 121 ? 20.039 -6.297 -15.521 1.00 59.75 121 ALA A C 1
ATOM 921 O O . ALA A 1 121 ? 19.896 -5.296 -14.820 1.00 59.75 121 ALA A O 1
ATOM 922 N N . LEU A 1 122 ? 19.228 -7.356 -15.398 1.00 60.66 122 LEU A N 1
ATOM 923 C CA . LEU A 1 122 ? 18.137 -7.453 -14.415 1.00 60.66 122 LEU A CA 1
ATOM 924 C C . LEU A 1 122 ? 18.597 -7.950 -13.037 1.00 60.66 122 LEU A C 1
ATOM 926 O O . LEU A 1 122 ? 17.934 -7.680 -12.035 1.00 60.66 122 LEU A O 1
ATOM 930 N N . LEU A 1 123 ? 19.739 -8.633 -12.954 1.00 70.06 123 LEU A N 1
ATOM 931 C CA . LEU A 1 123 ? 20.308 -9.159 -11.706 1.00 70.06 123 LEU A CA 1
ATOM 932 C C . LEU A 1 123 ? 20.443 -8.097 -10.590 1.00 70.06 123 LEU A C 1
ATOM 934 O O . LEU A 1 123 ? 19.982 -8.360 -9.476 1.00 70.06 123 LEU A O 1
ATOM 938 N N . PRO A 1 124 ? 20.973 -6.883 -10.851 1.00 70.88 124 PRO A N 1
ATOM 939 C CA . PRO A 1 124 ? 21.032 -5.816 -9.854 1.00 70.88 124 PRO A CA 1
ATOM 940 C C . PRO A 1 124 ? 19.645 -5.406 -9.352 1.00 70.88 124 PRO A C 1
ATOM 942 O O . PRO A 1 124 ? 19.463 -5.200 -8.154 1.00 70.88 124 PRO A O 1
ATOM 945 N N . ALA A 1 125 ? 18.656 -5.333 -10.247 1.00 66.06 125 ALA A N 1
ATOM 946 C CA . ALA A 1 125 ? 17.285 -4.966 -9.900 1.00 66.06 125 ALA A CA 1
ATOM 947 C C . ALA A 1 125 ? 16.614 -6.037 -9.023 1.00 66.06 125 ALA A C 1
ATOM 949 O O . ALA A 1 125 ? 15.942 -5.702 -8.047 1.00 66.06 125 ALA A O 1
ATOM 950 N N . ILE A 1 126 ? 16.848 -7.320 -9.314 1.00 69.69 126 ILE A N 1
ATOM 951 C CA . ILE A 1 126 ? 16.349 -8.448 -8.513 1.00 69.69 126 ILE A CA 1
ATOM 952 C C . ILE A 1 126 ? 16.990 -8.444 -7.118 1.00 69.69 126 ILE A C 1
ATOM 954 O O . ILE A 1 126 ? 16.286 -8.585 -6.115 1.00 69.69 126 ILE A O 1
ATOM 958 N N . ILE A 1 127 ? 18.309 -8.234 -7.037 1.00 75.62 127 ILE A N 1
ATOM 959 C CA . ILE A 1 127 ? 19.043 -8.160 -5.764 1.00 75.62 127 ILE A CA 1
ATOM 960 C C . ILE A 1 127 ? 18.547 -6.975 -4.928 1.00 75.62 127 ILE A C 1
ATOM 962 O O . ILE A 1 127 ? 18.235 -7.146 -3.747 1.00 75.62 127 ILE A O 1
ATOM 966 N N . LEU A 1 128 ? 18.406 -5.792 -5.536 1.00 72.06 128 LEU A N 1
ATOM 967 C CA . LEU A 1 128 ? 17.852 -4.607 -4.877 1.00 72.06 128 LEU A CA 1
ATOM 968 C C . LEU A 1 128 ? 16.429 -4.863 -4.372 1.00 72.06 128 LEU A C 1
ATOM 970 O O . LEU A 1 128 ? 16.140 -4.558 -3.217 1.00 72.06 128 LEU A O 1
ATOM 974 N N . GLY A 1 129 ? 15.570 -5.486 -5.182 1.00 74.06 129 GLY A N 1
ATOM 975 C CA . GLY A 1 129 ? 14.214 -5.863 -4.779 1.00 74.06 129 GLY A CA 1
ATOM 976 C C . GLY A 1 129 ? 14.192 -6.803 -3.570 1.00 74.06 129 GLY A C 1
ATOM 977 O O . GLY A 1 129 ? 13.447 -6.569 -2.616 1.00 74.06 129 GLY A O 1
ATOM 978 N N . ALA A 1 130 ? 15.051 -7.826 -3.554 1.00 72.31 130 ALA A N 1
ATOM 979 C CA . ALA A 1 130 ? 15.155 -8.773 -2.442 1.00 72.31 130 ALA A CA 1
ATOM 980 C C . ALA A 1 130 ? 15.656 -8.110 -1.146 1.00 72.31 130 ALA A C 1
ATOM 982 O O . ALA A 1 130 ? 15.065 -8.312 -0.078 1.00 72.31 130 ALA A O 1
ATOM 983 N N . ILE A 1 131 ? 16.695 -7.269 -1.238 1.00 77.19 131 ILE A N 1
ATOM 984 C CA . ILE A 1 131 ? 17.194 -6.465 -0.110 1.00 77.19 131 ILE A CA 1
ATOM 985 C C . ILE A 1 131 ? 16.075 -5.561 0.416 1.00 77.19 131 ILE A C 1
ATOM 987 O O . ILE A 1 131 ? 15.872 -5.458 1.627 1.00 77.19 131 ILE A O 1
ATOM 991 N N . PHE A 1 132 ? 15.293 -4.957 -0.477 1.00 68.88 132 PHE A N 1
ATOM 992 C CA . PHE A 1 132 ? 14.223 -4.048 -0.092 1.00 68.88 132 PHE A CA 1
ATOM 993 C C . PHE A 1 132 ? 13.066 -4.754 0.627 1.00 68.88 132 PHE A C 1
ATOM 995 O O . PHE A 1 132 ? 12.551 -4.246 1.628 1.00 68.88 132 PHE A O 1
ATOM 1002 N N . ILE A 1 133 ? 12.687 -5.954 0.175 1.00 73.62 133 ILE A N 1
ATOM 1003 C CA . ILE A 1 133 ? 11.707 -6.809 0.864 1.00 73.62 133 ILE A CA 1
ATOM 1004 C C . ILE A 1 133 ? 12.212 -7.166 2.268 1.00 73.62 133 ILE A C 1
ATOM 1006 O O . ILE A 1 133 ? 11.445 -7.113 3.237 1.00 73.62 133 ILE A O 1
ATOM 1010 N N . ALA A 1 134 ? 13.501 -7.489 2.404 1.00 72.62 134 ALA A N 1
ATOM 1011 C CA . ALA A 1 134 ? 14.110 -7.796 3.694 1.00 72.62 134 ALA A CA 1
ATOM 1012 C C . ALA A 1 134 ? 14.102 -6.578 4.638 1.00 72.62 134 ALA A C 1
ATOM 1014 O O . ALA A 1 134 ? 13.696 -6.709 5.797 1.00 72.62 134 ALA A O 1
ATOM 1015 N N . ILE A 1 135 ? 14.456 -5.389 4.138 1.00 74.81 135 ILE A N 1
ATOM 1016 C CA . ILE A 1 135 ? 14.419 -4.127 4.895 1.00 74.81 135 ILE A CA 1
ATOM 1017 C C . ILE A 1 135 ? 12.983 -3.771 5.291 1.00 74.81 135 ILE A C 1
ATOM 1019 O O . ILE A 1 135 ? 12.738 -3.452 6.454 1.00 74.81 135 ILE A O 1
ATOM 1023 N N . SER A 1 136 ? 12.016 -3.896 4.377 1.00 65.19 136 SER A N 1
ATOM 1024 C CA . SER A 1 136 ? 10.598 -3.658 4.680 1.00 65.19 136 SER A CA 1
ATOM 1025 C C . SER A 1 136 ? 10.079 -4.610 5.756 1.00 65.19 136 SER A C 1
ATOM 1027 O O . SER A 1 136 ? 9.386 -4.170 6.674 1.00 65.19 136 SER A O 1
ATOM 1029 N N . ARG A 1 137 ? 10.458 -5.898 5.724 1.00 72.19 137 ARG A N 1
ATOM 1030 C CA . ARG A 1 137 ? 10.123 -6.840 6.811 1.00 72.19 137 ARG A CA 1
ATOM 1031 C C . ARG A 1 137 ? 10.797 -6.457 8.126 1.00 72.19 137 ARG A C 1
ATOM 1033 O O . ARG A 1 137 ? 10.164 -6.566 9.176 1.00 72.19 137 ARG A O 1
ATOM 1040 N N . TRP A 1 138 ? 12.056 -6.027 8.089 1.00 79.38 138 TRP A N 1
ATOM 1041 C CA . TRP A 1 138 ? 12.821 -5.689 9.290 1.00 79.38 138 TRP A CA 1
ATOM 1042 C C . TRP A 1 138 ? 12.312 -4.410 9.969 1.00 79.38 138 TRP A C 1
ATOM 1044 O O . TRP A 1 138 ? 11.990 -4.431 11.159 1.00 79.38 138 TRP A O 1
ATOM 1054 N N . ILE A 1 139 ? 12.152 -3.325 9.206 1.00 68.31 139 ILE A N 1
ATOM 1055 C CA . ILE A 1 139 ? 11.595 -2.046 9.675 1.00 68.31 139 ILE A CA 1
ATOM 1056 C C . ILE A 1 139 ? 10.135 -2.229 10.088 1.00 68.31 139 ILE A C 1
ATOM 1058 O O . ILE A 1 139 ? 9.729 -1.767 11.158 1.00 68.31 139 ILE A O 1
ATOM 1062 N N . GLY A 1 140 ? 9.369 -2.983 9.294 1.00 63.25 140 GLY A N 1
ATOM 1063 C CA . GLY A 1 140 ? 7.974 -3.292 9.575 1.00 63.25 140 GLY A CA 1
ATOM 1064 C C . GLY A 1 140 ? 7.793 -3.944 10.948 1.00 63.25 140 GLY A C 1
ATOM 1065 O O . GLY A 1 140 ? 6.970 -3.521 11.759 1.00 63.25 140 GLY A O 1
ATOM 1066 N N . LYS A 1 141 ? 8.647 -4.919 11.269 1.00 67.94 141 LYS A N 1
ATOM 1067 C CA . LYS A 1 141 ? 8.626 -5.617 12.561 1.00 67.94 141 LYS A CA 1
ATOM 1068 C C . LYS A 1 141 ? 8.998 -4.715 13.746 1.00 67.94 141 LYS A C 1
ATOM 1070 O O . LYS A 1 141 ? 8.563 -4.987 14.865 1.00 67.94 141 LYS A O 1
ATOM 1075 N N . ARG A 1 142 ? 9.806 -3.671 13.525 1.00 66.50 142 ARG A N 1
ATOM 1076 C CA . ARG A 1 142 ? 10.278 -2.758 14.581 1.00 66.50 142 ARG A CA 1
ATOM 1077 C C . ARG A 1 142 ? 9.285 -1.643 14.900 1.00 66.50 142 ARG A C 1
ATOM 1079 O O . ARG A 1 142 ? 9.139 -1.298 16.067 1.00 66.50 142 ARG A O 1
ATOM 1086 N N . ILE A 1 143 ? 8.616 -1.098 13.887 1.00 60.72 143 ILE A N 1
ATOM 1087 C CA . ILE A 1 143 ? 7.755 0.086 14.035 1.00 60.72 143 ILE A CA 1
ATOM 1088 C C . ILE A 1 143 ? 6.306 -0.309 14.358 1.00 60.72 143 ILE A C 1
ATOM 1090 O O . ILE A 1 143 ? 5.640 0.338 15.162 1.00 60.72 143 ILE A O 1
ATOM 1094 N N . PHE A 1 144 ? 5.813 -1.416 13.801 1.00 60.09 144 PHE A N 1
ATOM 1095 C CA . PHE A 1 144 ? 4.385 -1.726 13.797 1.00 60.09 144 PHE A CA 1
ATOM 1096 C C . PHE A 1 144 ? 3.983 -2.753 14.862 1.00 60.09 144 PHE A C 1
ATOM 1098 O O . PHE A 1 144 ? 3.441 -3.817 14.562 1.00 60.09 144 PHE A O 1
ATOM 1105 N N . ARG A 1 145 ? 4.233 -2.434 16.138 1.00 59.78 145 ARG A N 1
ATOM 1106 C CA . ARG A 1 145 ? 3.845 -3.298 17.270 1.00 59.78 145 ARG A CA 1
ATOM 1107 C C . ARG A 1 145 ? 2.417 -3.080 17.797 1.00 59.78 145 ARG A C 1
ATOM 1109 O O . ARG A 1 145 ? 2.039 -3.791 18.721 1.00 59.78 145 ARG A O 1
ATOM 1116 N N . LYS A 1 146 ? 1.613 -2.154 17.250 1.00 56.16 146 LYS A N 1
ATOM 1117 C CA . LYS A 1 146 ? 0.231 -1.910 17.720 1.00 56.16 146 LYS A CA 1
ATOM 1118 C C . LYS A 1 146 ? -0.800 -1.761 16.584 1.00 56.16 146 LYS A C 1
ATOM 1120 O O . LYS A 1 146 ? -0.817 -0.789 15.840 1.00 56.16 146 LYS A O 1
ATOM 1125 N N . GLU A 1 147 ? -1.620 -2.803 16.483 1.00 60.38 147 GLU A N 1
ATOM 1126 C CA . GLU A 1 147 ? -3.030 -2.915 16.059 1.00 60.38 147 GLU A CA 1
ATOM 1127 C C . GLU A 1 147 ? -3.581 -2.376 14.721 1.00 60.38 147 GLU A C 1
ATOM 1129 O O . GLU A 1 147 ? -4.611 -2.901 14.321 1.00 60.38 147 GLU A O 1
ATOM 1134 N N . ASN A 1 148 ? -2.928 -1.505 13.938 1.00 59.53 148 ASN A N 1
ATOM 1135 C CA . ASN A 1 148 ? -3.463 -1.072 12.614 1.00 59.53 148 ASN A CA 1
ATOM 1136 C C . ASN A 1 148 ? -2.501 -1.269 11.419 1.00 59.53 148 ASN A C 1
ATOM 1138 O O . ASN A 1 148 ? -2.410 -0.470 10.491 1.00 59.53 148 ASN A O 1
ATOM 1142 N N . THR A 1 149 ? -1.755 -2.367 11.428 1.00 58.91 149 THR A N 1
ATOM 1143 C CA . THR A 1 149 ? -0.429 -2.458 10.798 1.00 58.91 149 THR A CA 1
ATOM 1144 C C . THR A 1 149 ? -0.310 -3.000 9.360 1.00 58.91 149 THR A C 1
ATOM 1146 O O . THR A 1 149 ? 0.655 -2.624 8.692 1.00 58.91 149 THR A O 1
ATOM 1149 N N . PRO A 1 150 ? -1.214 -3.831 8.803 1.00 63.19 150 PRO A N 1
ATOM 1150 C CA . PRO A 1 150 ? -0.981 -4.407 7.475 1.00 63.19 150 PRO A CA 1
ATOM 1151 C C . PRO A 1 150 ? -1.300 -3.433 6.332 1.00 63.19 150 PRO A C 1
ATOM 1153 O O . PRO A 1 150 ? -0.632 -3.455 5.303 1.00 63.19 150 PRO A O 1
ATOM 1156 N N . PHE A 1 151 ? -2.285 -2.549 6.512 1.00 61.31 151 PHE A N 1
ATOM 1157 C CA . PHE A 1 151 ? -2.759 -1.660 5.447 1.00 61.31 151 PHE A CA 1
ATOM 1158 C C . PHE A 1 151 ? -1.752 -0.540 5.144 1.00 61.31 151 PHE A C 1
ATOM 1160 O O . PHE A 1 151 ? -1.426 -0.291 3.987 1.00 61.31 151 PHE A O 1
ATOM 1167 N N . GLN A 1 152 ? -1.178 0.080 6.181 1.00 63.25 152 GLN A N 1
ATOM 1168 C CA . GLN A 1 152 ? -0.133 1.098 6.015 1.00 63.25 152 GLN A CA 1
ATOM 1169 C C . GLN A 1 152 ? 1.162 0.511 5.446 1.00 63.25 152 GLN A C 1
ATOM 1171 O O . GLN A 1 152 ? 1.770 1.118 4.569 1.00 63.25 152 GLN A O 1
ATOM 1176 N N . ALA A 1 153 ? 1.557 -0.688 5.888 1.00 67.25 153 ALA A N 1
ATOM 1177 C CA . ALA A 1 153 ? 2.718 -1.378 5.333 1.00 67.25 153 ALA A CA 1
ATOM 1178 C C . ALA A 1 153 ? 2.518 -1.723 3.847 1.00 67.25 153 ALA A C 1
ATOM 1180 O O . ALA A 1 153 ? 3.437 -1.548 3.049 1.00 67.25 153 ALA A O 1
ATOM 1181 N N . PHE A 1 154 ? 1.311 -2.151 3.464 1.00 72.75 154 PHE A N 1
ATOM 1182 C CA . PHE A 1 154 ? 0.959 -2.426 2.073 1.00 72.75 154 PHE A CA 1
ATOM 1183 C C . PHE A 1 154 ? 1.012 -1.166 1.200 1.00 72.75 154 PHE A C 1
ATOM 1185 O O . PHE A 1 154 ? 1.644 -1.185 0.144 1.00 72.75 154 PHE A O 1
ATOM 1192 N N . PHE A 1 155 ? 0.411 -0.058 1.644 1.00 73.25 155 PHE A N 1
ATOM 1193 C CA . PHE A 1 155 ? 0.466 1.202 0.896 1.00 73.25 155 PHE A CA 1
ATOM 1194 C C . PHE A 1 155 ? 1.878 1.746 0.775 1.00 73.25 155 PHE A C 1
ATOM 1196 O O . PHE A 1 155 ? 2.258 2.192 -0.302 1.00 73.25 155 PHE A O 1
ATOM 1203 N N . PHE A 1 156 ? 2.668 1.673 1.845 1.00 72.88 156 PHE A N 1
ATOM 1204 C CA . PHE A 1 156 ? 4.057 2.103 1.807 1.00 72.88 156 PHE A CA 1
ATOM 1205 C C . PHE A 1 156 ? 4.868 1.263 0.815 1.00 72.88 156 PHE A C 1
ATOM 1207 O O . PHE A 1 156 ? 5.543 1.821 -0.045 1.00 72.88 156 PHE A O 1
ATOM 1214 N N . ALA A 1 157 ? 4.741 -0.067 0.865 1.00 73.00 157 ALA A N 1
ATOM 1215 C CA . ALA A 1 157 ? 5.412 -0.960 -0.078 1.00 73.00 157 ALA A CA 1
ATOM 1216 C C . ALA A 1 157 ? 4.966 -0.715 -1.530 1.00 73.00 157 ALA A C 1
ATOM 1218 O O . ALA A 1 157 ? 5.800 -0.692 -2.430 1.00 73.00 157 ALA A O 1
ATOM 1219 N N . THR A 1 158 ? 3.671 -0.480 -1.754 1.00 76.19 158 THR A N 1
ATOM 1220 C CA . THR A 1 158 ? 3.108 -0.210 -3.087 1.00 76.19 158 THR A CA 1
ATOM 1221 C C . THR A 1 158 ? 3.569 1.141 -3.632 1.00 76.19 158 THR A C 1
ATOM 1223 O O . THR A 1 158 ? 4.030 1.217 -4.768 1.00 76.19 158 THR A O 1
ATOM 1226 N N . ALA A 1 159 ? 3.500 2.204 -2.827 1.00 72.19 159 ALA A N 1
ATOM 1227 C CA . ALA A 1 159 ? 3.961 3.537 -3.213 1.00 72.19 159 ALA A CA 1
ATOM 1228 C C . ALA A 1 159 ? 5.452 3.528 -3.555 1.00 72.19 159 ALA A C 1
ATOM 1230 O O . ALA A 1 159 ? 5.888 4.120 -4.541 1.00 72.19 159 ALA A O 1
ATOM 1231 N N . LEU A 1 160 ? 6.227 2.797 -2.763 1.00 75.69 160 LEU A N 1
ATOM 1232 C CA . LEU A 1 160 ? 7.655 2.669 -2.952 1.00 75.69 160 LEU A CA 1
ATOM 1233 C C . LEU A 1 160 ? 7.988 1.826 -4.192 1.00 75.69 160 LEU A C 1
ATOM 1235 O O . LEU A 1 160 ? 8.856 2.212 -4.968 1.00 75.69 160 LEU A O 1
ATOM 1239 N N . TYR A 1 161 ? 7.254 0.741 -4.450 1.00 79.44 161 TYR A N 1
ATOM 1240 C CA . TYR A 1 161 ? 7.366 -0.018 -5.698 1.00 79.44 161 TYR A CA 1
ATOM 1241 C C . TYR A 1 161 ? 7.110 0.866 -6.929 1.00 79.44 161 TYR A C 1
ATOM 1243 O O . TYR A 1 161 ? 7.935 0.897 -7.841 1.00 79.44 161 TYR A O 1
ATOM 1251 N N . ILE A 1 162 ? 6.016 1.636 -6.926 1.00 75.38 162 ILE A N 1
ATOM 1252 C CA . ILE A 1 162 ? 5.681 2.565 -8.018 1.00 75.38 162 ILE A CA 1
ATOM 1253 C C . ILE A 1 162 ? 6.797 3.598 -8.210 1.00 75.38 162 ILE A C 1
ATOM 1255 O O . ILE A 1 162 ? 7.212 3.847 -9.341 1.00 75.38 162 ILE A O 1
ATOM 1259 N N . PHE A 1 163 ? 7.326 4.158 -7.120 1.00 78.75 163 PHE A N 1
ATOM 1260 C CA . PHE A 1 163 ? 8.447 5.095 -7.175 1.00 78.75 163 PHE A CA 1
ATOM 1261 C C . PHE A 1 163 ? 9.670 4.492 -7.879 1.00 78.75 163 PHE A C 1
ATOM 1263 O O . PHE A 1 163 ? 10.250 5.133 -8.754 1.00 78.75 163 PHE A O 1
ATOM 1270 N N . PHE A 1 164 ? 10.037 3.246 -7.564 1.00 78.00 164 PHE A N 1
ATOM 1271 C CA . PHE A 1 164 ? 11.172 2.580 -8.208 1.00 78.00 164 PHE A CA 1
ATOM 1272 C C . PHE A 1 164 ? 10.932 2.263 -9.685 1.00 78.00 164 PHE A C 1
ATOM 1274 O O . PHE A 1 164 ? 11.846 2.431 -10.492 1.00 78.00 164 PHE A O 1
ATOM 1281 N N . VAL A 1 165 ? 9.716 1.855 -10.059 1.00 79.75 165 VAL A N 1
ATOM 1282 C CA . VAL A 1 165 ? 9.350 1.651 -11.471 1.00 79.75 165 VAL A CA 1
ATOM 1283 C C . VAL A 1 165 ? 9.503 2.958 -12.254 1.00 79.75 165 VAL A C 1
ATOM 1285 O O . VAL A 1 165 ? 10.141 2.975 -13.307 1.00 79.75 165 VAL A O 1
ATOM 1288 N N . LEU A 1 166 ? 8.998 4.070 -11.714 1.00 70.69 166 LEU A N 1
ATOM 1289 C CA . LEU A 1 166 ? 9.131 5.389 -12.340 1.00 70.69 166 LEU A CA 1
ATOM 1290 C C . LEU A 1 166 ? 10.590 5.863 -12.404 1.00 70.69 166 LEU A C 1
ATOM 1292 O O . LEU A 1 166 ? 11.021 6.405 -13.425 1.00 70.69 166 LEU A O 1
ATOM 1296 N N . ALA A 1 167 ? 11.372 5.625 -11.350 1.00 75.62 167 ALA A N 1
ATOM 1297 C CA . ALA A 1 167 ? 12.796 5.944 -11.336 1.00 75.62 167 ALA A CA 1
ATOM 1298 C C . ALA A 1 167 ? 13.560 5.146 -12.407 1.00 75.62 167 ALA A C 1
ATOM 1300 O O . ALA A 1 167 ? 14.361 5.717 -13.145 1.00 75.62 167 ALA A O 1
ATOM 1301 N N . SER A 1 168 ? 13.267 3.851 -12.552 1.00 79.12 168 SER A N 1
ATOM 1302 C CA . SER A 1 168 ? 13.862 2.992 -13.582 1.00 79.12 168 SER A CA 1
ATOM 1303 C C . SER A 1 168 ? 13.507 3.452 -15.000 1.00 79.12 168 SER A C 1
ATOM 1305 O O . SER A 1 168 ? 14.399 3.555 -15.846 1.00 79.12 168 SER A O 1
ATOM 1307 N N . LEU A 1 169 ? 12.244 3.810 -15.252 1.00 78.25 169 LEU A N 1
ATOM 1308 C CA . LEU A 1 169 ? 11.805 4.401 -16.524 1.00 78.25 169 LEU A CA 1
ATOM 1309 C C . LEU A 1 169 ? 12.552 5.704 -16.833 1.00 78.25 169 LEU A C 1
ATOM 1311 O O . LEU A 1 169 ? 13.016 5.903 -17.955 1.00 78.25 169 LEU A O 1
ATOM 1315 N N . THR A 1 170 ? 12.715 6.566 -15.829 1.00 77.00 170 THR A N 1
ATOM 1316 C CA . THR A 1 170 ? 13.426 7.844 -15.975 1.00 77.00 170 THR A CA 1
ATOM 1317 C C . THR A 1 170 ? 14.894 7.622 -16.337 1.00 77.00 170 THR A C 1
ATOM 1319 O O . THR A 1 170 ? 15.392 8.235 -17.280 1.00 77.00 170 THR A O 1
ATOM 1322 N N . VAL A 1 171 ? 15.576 6.703 -15.644 1.00 81.69 171 VAL A N 1
ATOM 1323 C CA . VAL A 1 171 ? 16.974 6.351 -15.946 1.00 81.69 171 VAL A CA 1
ATOM 1324 C C . VAL A 1 171 ? 17.100 5.750 -17.345 1.00 81.69 171 VAL A C 1
ATOM 1326 O O . VAL A 1 171 ? 17.996 6.131 -18.094 1.00 81.69 171 VAL A O 1
ATOM 1329 N N . THR A 1 172 ? 16.187 4.858 -17.728 1.00 81.56 172 THR A N 1
ATOM 1330 C CA . THR A 1 172 ? 16.207 4.220 -19.052 1.00 81.56 172 THR A CA 1
ATOM 1331 C C . THR A 1 172 ? 16.042 5.256 -20.162 1.00 81.56 172 THR A C 1
ATOM 1333 O O . THR A 1 172 ? 16.840 5.278 -21.095 1.00 81.56 172 THR A O 1
ATOM 1336 N N . ASN A 1 173 ? 15.075 6.169 -20.032 1.00 77.94 173 ASN A N 1
ATOM 1337 C CA . ASN A 1 173 ? 14.875 7.257 -20.993 1.00 77.94 173 ASN A CA 1
ATOM 1338 C C . ASN A 1 173 ? 16.089 8.188 -21.073 1.00 77.94 173 ASN A C 1
ATOM 1340 O O . ASN A 1 173 ? 16.484 8.595 -22.166 1.00 77.94 173 ASN A O 1
ATOM 1344 N N . PHE A 1 174 ? 16.706 8.504 -19.933 1.00 87.00 174 PHE A N 1
ATOM 1345 C CA . PHE A 1 174 ? 17.914 9.323 -19.896 1.00 87.00 174 PHE A CA 1
ATOM 1346 C C . PHE A 1 174 ? 19.076 8.658 -20.648 1.00 87.00 174 PHE A C 1
ATOM 1348 O O . PHE A 1 174 ? 19.714 9.296 -21.487 1.00 87.00 174 PHE A O 1
ATOM 1355 N N . LEU A 1 175 ? 19.314 7.366 -20.404 1.00 84.12 175 LEU A N 1
ATOM 1356 C CA . LEU A 1 175 ? 20.351 6.600 -21.097 1.00 84.12 175 LEU A CA 1
ATOM 1357 C C . LEU A 1 175 ? 20.083 6.511 -22.602 1.00 84.12 175 LEU A C 1
ATOM 1359 O O . LEU A 1 175 ? 20.997 6.744 -23.389 1.00 84.12 175 LEU A O 1
ATOM 1363 N N . LEU A 1 176 ? 18.837 6.243 -23.004 1.00 80.94 176 LEU A N 1
ATOM 1364 C CA . LEU A 1 176 ? 18.460 6.145 -24.415 1.00 80.94 176 LEU A CA 1
ATOM 1365 C C . LEU A 1 176 ? 18.675 7.474 -25.154 1.00 80.94 176 LEU A C 1
ATOM 1367 O O . LEU A 1 176 ? 19.200 7.496 -26.265 1.00 80.94 176 LEU A O 1
ATOM 1371 N N . THR A 1 177 ? 18.311 8.586 -24.511 1.00 85.12 177 THR A N 1
ATOM 1372 C CA . THR A 1 177 ? 18.453 9.931 -25.087 1.00 85.12 177 THR A CA 1
ATOM 1373 C C . THR A 1 177 ? 19.923 10.304 -25.272 1.00 85.12 177 THR A C 1
ATOM 1375 O O . THR A 1 177 ? 20.298 10.853 -26.307 1.00 85.12 177 THR A O 1
ATOM 1378 N N . ASN A 1 178 ? 20.771 9.992 -24.290 1.00 86.50 178 ASN A N 1
ATOM 1379 C CA . ASN A 1 178 ? 22.204 10.271 -24.387 1.00 86.50 178 ASN A CA 1
ATOM 1380 C C . ASN A 1 178 ? 22.899 9.362 -25.402 1.00 86.50 178 ASN A C 1
ATOM 1382 O O . ASN A 1 178 ? 23.768 9.826 -26.135 1.00 86.50 178 ASN A O 1
ATOM 1386 N N . TYR A 1 179 ? 22.488 8.095 -25.484 1.00 86.25 179 TYR A N 1
ATOM 1387 C CA . TYR A 1 179 ? 23.003 7.172 -26.488 1.00 86.25 179 TYR A CA 1
ATOM 1388 C C . TYR A 1 179 ? 22.671 7.646 -27.909 1.00 86.25 179 TYR A C 1
ATOM 1390 O O . TYR A 1 179 ? 23.553 7.694 -28.759 1.00 86.25 179 TYR A O 1
ATOM 1398 N N . GLY A 1 180 ? 21.429 8.084 -28.149 1.00 86.75 180 GLY A N 1
ATOM 1399 C CA . GLY A 1 180 ? 21.021 8.622 -29.449 1.00 86.75 180 GLY A CA 1
ATOM 1400 C C . GLY A 1 180 ? 21.825 9.851 -29.884 1.00 86.75 180 GLY A C 1
ATOM 1401 O O . GLY A 1 180 ? 22.164 9.963 -31.057 1.00 86.75 180 GLY A O 1
ATOM 1402 N N . LYS A 1 181 ? 22.181 10.741 -28.946 1.00 86.25 181 LYS A N 1
ATOM 1403 C CA . LYS A 1 181 ? 23.055 11.891 -29.235 1.00 86.25 181 LYS A CA 1
ATOM 1404 C C . LYS A 1 181 ? 24.469 11.463 -29.618 1.00 86.25 181 LYS A C 1
ATOM 1406 O O . LYS A 1 181 ? 24.967 11.917 -30.634 1.00 86.25 181 LYS A O 1
ATOM 1411 N N . SER A 1 182 ? 25.066 10.544 -28.855 1.00 88.31 182 SER A N 1
ATOM 1412 C CA . SER A 1 182 ? 26.416 10.043 -29.146 1.00 88.31 182 SER A CA 1
ATOM 1413 C C . SER A 1 182 ? 26.518 9.430 -30.541 1.00 88.31 182 SER A C 1
ATOM 1415 O O . SER A 1 182 ? 27.515 9.635 -31.212 1.00 88.31 182 SER A O 1
ATOM 1417 N N . VAL A 1 183 ? 25.495 8.691 -30.981 1.00 89.19 183 VAL A N 1
ATOM 1418 C CA . VAL A 1 183 ? 25.494 8.074 -32.317 1.00 89.19 183 VAL A CA 1
ATOM 1419 C C . VAL A 1 183 ? 25.279 9.112 -33.422 1.00 89.19 183 VAL A C 1
ATOM 1421 O O . VAL A 1 183 ? 25.814 8.946 -34.509 1.00 89.19 183 VAL A O 1
ATOM 1424 N N . ALA A 1 184 ? 24.508 10.173 -33.167 1.00 87.00 184 ALA A N 1
ATOM 1425 C CA . ALA A 1 184 ? 24.268 11.230 -34.150 1.00 87.00 184 ALA A CA 1
ATOM 1426 C C . ALA A 1 184 ? 25.492 12.131 -34.380 1.00 87.00 184 ALA A C 1
ATOM 1428 O O . ALA A 1 184 ? 25.646 12.643 -35.480 1.00 87.00 184 ALA A O 1
ATOM 1429 N N . ASP A 1 185 ? 26.344 12.315 -33.369 1.00 88.69 185 ASP A N 1
ATOM 1430 C CA . ASP A 1 185 ? 27.574 13.109 -33.492 1.00 88.69 185 ASP A CA 1
ATOM 1431 C C . ASP A 1 185 ? 28.688 12.367 -34.266 1.00 88.69 185 ASP A C 1
ATOM 1433 O O . ASP A 1 185 ? 29.606 13.003 -34.782 1.00 88.69 185 ASP A O 1
ATOM 1437 N N . ASP A 1 186 ? 28.598 11.035 -34.367 1.00 81.81 186 ASP A N 1
ATOM 1438 C CA . ASP A 1 186 ? 29.571 10.174 -35.058 1.00 81.81 186 ASP A CA 1
ATOM 1439 C C . ASP A 1 186 ? 29.237 9.917 -36.552 1.00 81.81 186 ASP A C 1
ATOM 1441 O O . ASP A 1 186 ? 30.038 9.286 -37.250 1.00 81.81 186 ASP A O 1
ATOM 1445 N N . VAL A 1 187 ? 28.076 10.371 -37.055 1.00 76.62 187 VAL A N 1
ATOM 1446 C CA . VAL A 1 187 ? 27.594 10.180 -38.449 1.00 76.62 187 VAL A CA 1
ATOM 1447 C C . VAL A 1 187 ? 27.650 11.483 -39.238 1.00 76.62 187 VAL A C 1
ATOM 1449 O O . VAL A 1 187 ? 28.158 11.440 -40.382 1.00 76.62 187 VAL A O 1
#

pLDDT: mean 71.29, std 15.18, range [40.53, 94.44]

Foldseek 3Di:
DADVVLLVQVVVCVVVVHDLVVSQVVCVVVVDDPVNNVVSVVVVVVPPDDDDDDDDDDDDDDDDDDDDPPPPPDPPPPPVVVVVVVVVVVVVCVVVVVVVCVVVPPPDDPVCPVVDCVVVVCVVVVVVVVVVVVVLVVVLVVPPPDDPRPVVSVVVVVVVVVVVVVVVVVVVVVVVVVVVVVVVVVD

Solvent-accessible surface area (backbone atoms only — not comparable to full-atom values): 11550 Å² total; per-residue (Å²): 120,81,53,71,67,58,40,53,49,51,51,53,40,51,74,70,69,49,54,71,68,60,53,48,54,54,41,47,74,72,69,49,54,72,65,39,54,51,53,35,56,52,54,56,63,72,60,76,79,69,86,83,74,84,88,77,81,85,83,85,88,84,88,78,90,78,87,69,83,84,78,75,75,73,70,82,61,83,68,58,64,57,55,52,51,53,52,51,53,50,52,48,52,49,56,52,50,49,54,52,47,65,72,58,65,59,94,69,63,91,82,51,63,89,78,35,71,63,57,68,67,42,48,63,58,53,51,51,49,52,53,48,52,52,49,50,55,54,52,46,67,70,72,55,82,69,97,70,51,68,64,58,52,48,50,52,54,49,55,50,49,54,50,50,54,53,50,51,51,52,52,51,52,52,52,54,56,53,50,55,50,58,57,60,77,76,108

Secondary structure (DSSP, 8-state):
---HHHHHHHHHHHHTT--HHHHHHHHHHTT--HHHHHHHHHHHHHT---PPPPPPP--------------------TTHHHHHHHHHHHHHHHHHHHHHHHHH-S---TTSGGG-HHHHHHHHHHHHHHHHHHHHHHHHHHH--SSSHHHHHHHHHHHHHHHHHHHHHHHHHHHHHHHHHHHHHT-

Organism: NCBI:txid1618608

Radius of gyration: 30.98 Å; Cα contacts (8 Å, |Δi|>4): 35; chains: 1; bounding box: 70×44×92 Å

Sequence (187 aa):
MITPQILDYVRQQLGAGVSREQILQNLSTQGWSQQDINEAFAAVKTTANVPQPPSVSSPTLQEDPQTTPNSSFSRPTRGNTFWLLVASALVIAIVVGWGVFTTISAPLLLVGVIFSPYILALLPAIILGAIFIAISRWIGKRIFRKENTPFQAFFFATALYIFFVLASLTVTNFLLTNYGKSVADDV